Protein AF-A0A0D0VC11-F1 (afdb_monomer)

Foldseek 3Di:
DDDDPVLADDPVNVLVLLLVLVVLLVVLVVCLVVVPPDDLVVSVVSLVVSVVSLCVSPPNDDPVVNVVSVVSSVVSVVSSVVVVVVPPPDDPPDDDDDDDDDDDDDDDDDDDDDDDDDDDDDDDDDDDDDDDDDDDDDDDDDDDDDDDDPPPPPAAEDEDEDEELWEAEDDDDQQPAEYEYEYYHYYLYEYEDDQADDPPPPDPDDDDDDDDDDDDPPPRDRYAYAEYEYEHYELYEHAHEAHCADYHYYNYYLYHYHYHYNDDPDDPVVVDDDSPPSDPDDDPVDDDDDPVRVCQLADPVNVVVVNPDDDIPSVNSVVNSVVSVVD

Mean predicted aligned error: 20.2 Å

Solvent-acc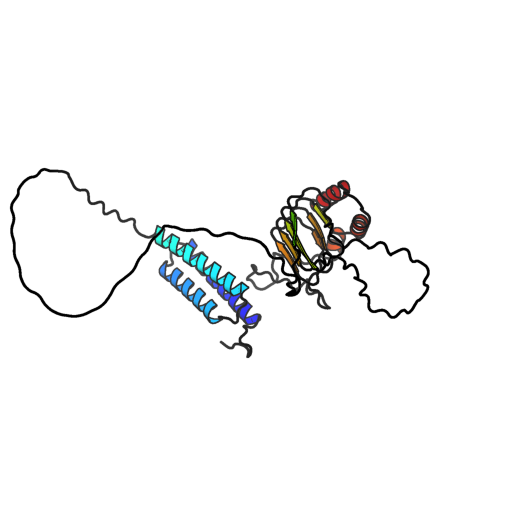essible surface area (backbone atoms only — not comparable to full-atom values): 21305 Å² total; per-residue (Å²): 132,92,63,50,100,83,57,43,56,49,73,67,57,51,50,51,49,51,38,53,52,52,52,52,50,50,58,49,50,52,52,66,68,66,74,78,85,64,56,72,68,56,53,50,50,53,53,52,49,56,48,54,56,57,58,73,53,50,82,26,47,56,72,64,58,56,50,54,52,53,54,54,51,50,53,51,54,48,55,51,51,56,47,57,64,67,67,53,78,79,83,78,86,74,83,84,74,87,89,86,85,84,87,90,88,87,87,91,88,88,87,84,89,82,90,91,88,90,79,92,86,81,83,90,83,86,88,85,87,85,85,88,87,88,86,90,89,90,84,88,88,79,88,81,84,81,89,80,83,75,82,73,79,73,77,43,72,48,78,50,65,72,48,60,59,35,72,44,62,86,86,70,60,83,52,60,32,59,28,34,42,39,39,32,52,32,35,30,24,33,35,48,59,54,80,75,78,74,76,74,76,76,84,68,82,88,75,90,74,92,77,92,72,92,72,82,78,79,72,76,36,67,66,38,65,33,34,42,38,39,35,40,33,34,38,23,39,38,42,42,52,75,18,78,33,54,72,49,80,41,72,66,40,73,59,51,78,45,71,42,48,58,76,56,101,67,84,67,83,85,71,73,83,65,88,80,57,74,59,92,75,84,55,91,90,61,81,84,76,52,72,68,60,50,49,72,77,60,39,73,66,54,57,54,46,61,73,67,56,86,68,82,56,51,64,58,26,55,52,50,44,46,50,65,76,74,113

Secondary structure (DSSP, 8-state):
----TTSPPPHHHHHHHHHHHHHHHHHHHHHHHS-SSS-HHHHHHHHHHHHHHHHTTGGGS-HHHHHHHHHHHHHHHHHHHHHHHHHS-------------------------------------------------------------------EEEEEES-BS-EE-----TT--EEEEEEEEEES-EEE-SPPPPPP--------------------PPPEEEEEEEEEEES-EEEEEEESS-EEEEEEES-EEEEEES--SS--TT----SS--SSS--TT--PPPHHHHHHHS-HHHHHHHHH--S--HHHHHHHHHHTT--

Sequence (327 aa):
MATNEQGVVSTAQSAELHSLFHSQKQGILQSLEEQSSTSITDISKRISSLRTLVDSFGEGLPKYDRGRYASQITELESKVAILRAKEKPKSRFAFTKPKSSPSPGAGPSRPSPTIPPPTSSQATSNVSSLTASSSDDVPQAPEPTASSSSSTSASTMHTISSLTDTLVRPELAPGTGAYTLSLSHLCRCVIDLCPPHATEPERGPELGLSSVDGTARTTLTKPTLTTLHAKDLQQCIMVAPVLPGSAMLSEMVDCLVIVGAQQVYESKHTQVQDFDWVRGGQSPNWSLLSKDQASVLFTQEMASRLYNVREKDENLVMEWTKRLRSS

InterPro domains:
  IPR016098 Cyclase-associated protein CAP/septum formation inhibitor MinC, C-terminal [G3DSA:2.160.20.70] (148-264)
  IPR016098 Cyclase-associated protein CAP/septum formation inhibitor MinC, C-terminal [G3DSA:2.160.20.70] (265-295)
  IPR027684 Tubulin-specific chaperone C [PTHR15139] (5-264)
  IPR038397 TBCC, N-terminal domain superfamily [G3DSA:1.20.58.1250] (2-90)

Nearest PDB structures (foldseek):
  2b0r-assembly1_B  TM=6.979E-01  e=1.635E+00  Cryptosporidium parvum
  2b0r-assembly1_A  TM=6.030E-01  e=1.227E+00  Cryptosporidium parvum
  3f4m-assembly1_A  TM=5.737E-01  e=3.253E+00  Homo sapiens
  8e0m-assembly3_I  TM=4.386E-01  e=8.145E+00  synthetic construct

pLDDT: mean 74.22, std 22.37, range [26.67, 98.06]

Structure (mmCIF, N/CA/C/O backbone):
data_AF-A0A0D0VC11-F1
#
_entry.id   AF-A0A0D0VC11-F1
#
loop_
_atom_site.group_PDB
_atom_site.id
_atom_site.type_symbol
_atom_site.label_atom_id
_atom_site.label_alt_id
_atom_site.label_comp_id
_atom_site.label_asym_id
_atom_site.label_entity_id
_atom_site.label_seq_id
_atom_site.pdbx_PDB_ins_code
_atom_site.Cartn_x
_atom_site.Cartn_y
_atom_site.Cartn_z
_atom_site.occupancy
_atom_site.B_iso_or_equiv
_atom_site.auth_seq_id
_atom_site.auth_comp_id
_atom_site.auth_asym_id
_atom_site.auth_atom_id
_atom_site.pdbx_PDB_model_num
ATOM 1 N N . MET A 1 1 ? 0.304 23.012 29.739 1.00 49.97 1 MET A N 1
ATOM 2 C CA . MET A 1 1 ? 1.244 21.866 29.798 1.00 49.97 1 MET A CA 1
ATOM 3 C C . MET A 1 1 ? 2.554 22.295 29.153 1.00 49.97 1 MET A C 1
ATOM 5 O O . MET A 1 1 ? 2.538 23.299 28.452 1.00 49.97 1 MET A O 1
ATOM 9 N N . ALA A 1 2 ? 3.671 21.612 29.412 1.00 41.00 2 ALA A N 1
ATOM 10 C CA . ALA A 1 2 ? 4.961 21.998 28.837 1.00 41.00 2 ALA A CA 1
ATOM 11 C C . ALA A 1 2 ? 5.060 21.562 27.364 1.00 41.00 2 ALA A C 1
ATOM 13 O O . ALA A 1 2 ? 5.139 20.370 27.068 1.00 41.00 2 ALA A O 1
ATOM 14 N N . THR A 1 3 ? 5.042 22.532 26.453 1.00 45.72 3 THR A N 1
ATOM 15 C CA . THR A 1 3 ? 5.499 22.367 25.067 1.00 45.72 3 THR A CA 1
ATOM 16 C C . THR A 1 3 ? 7.020 22.472 25.025 1.00 45.72 3 THR A C 1
ATOM 18 O O . THR A 1 3 ? 7.589 23.296 25.743 1.00 45.72 3 THR A O 1
ATOM 21 N N . ASN A 1 4 ? 7.679 21.706 24.155 1.00 54.38 4 ASN A N 1
ATOM 22 C CA . ASN A 1 4 ? 9.098 21.925 23.864 1.00 54.38 4 ASN A CA 1
ATOM 23 C C . ASN A 1 4 ? 9.301 23.305 23.204 1.00 54.38 4 ASN A C 1
ATOM 25 O O . ASN A 1 4 ? 8.360 23.875 22.649 1.00 54.38 4 ASN A O 1
ATOM 29 N N . GLU A 1 5 ? 10.529 23.832 23.221 1.00 52.38 5 GLU A N 1
ATOM 30 C CA . GLU A 1 5 ? 10.841 25.213 22.798 1.00 52.38 5 GLU A CA 1
ATOM 31 C C . GLU A 1 5 ? 10.554 25.522 21.312 1.00 52.38 5 GLU A C 1
ATOM 33 O O . GLU A 1 5 ? 10.590 26.677 20.900 1.00 52.38 5 GLU A O 1
ATOM 38 N N . GLN A 1 6 ? 10.220 24.511 20.505 1.00 54.72 6 GLN A N 1
ATOM 39 C CA . GLN A 1 6 ? 9.796 24.648 19.107 1.00 54.72 6 GLN A CA 1
ATOM 40 C C . GLN A 1 6 ? 8.262 24.688 18.926 1.00 54.72 6 GLN A C 1
ATOM 42 O O . GLN A 1 6 ? 7.784 24.714 17.796 1.00 54.72 6 GLN A O 1
ATOM 47 N N . GLY A 1 7 ? 7.470 24.638 20.007 1.00 59.66 7 GLY A N 1
ATOM 48 C CA . GLY A 1 7 ? 5.997 24.661 19.963 1.00 59.66 7 GLY A CA 1
ATOM 49 C C . GLY A 1 7 ? 5.324 23.366 19.478 1.00 59.66 7 GLY A C 1
ATOM 50 O O . GLY A 1 7 ? 4.098 23.295 19.407 1.00 59.66 7 GLY A O 1
ATOM 51 N N . VAL A 1 8 ? 6.106 22.331 19.162 1.00 64.50 8 VAL A N 1
ATOM 52 C CA . VAL A 1 8 ? 5.625 21.022 18.691 1.00 64.50 8 VAL A CA 1
ATOM 53 C C . VAL A 1 8 ? 5.352 20.091 19.878 1.00 64.50 8 VAL A C 1
ATOM 55 O O . VAL A 1 8 ? 6.126 20.054 20.838 1.00 64.50 8 VAL A O 1
ATOM 58 N N . VAL A 1 9 ? 4.263 19.320 19.808 1.00 69.38 9 VAL A N 1
ATOM 59 C CA . VAL A 1 9 ? 3.925 18.285 20.798 1.00 69.38 9 VAL A CA 1
ATOM 60 C C . VAL A 1 9 ? 4.849 17.079 20.599 1.00 69.38 9 VAL A C 1
ATOM 62 O O . VAL A 1 9 ? 5.004 16.579 19.485 1.00 69.38 9 VAL A O 1
ATOM 65 N N . SER A 1 10 ? 5.470 16.597 21.677 1.00 77.81 10 SER A N 1
ATOM 66 C CA . SER A 1 10 ? 6.346 15.418 21.633 1.00 77.81 10 SER A CA 1
ATOM 67 C C . SER A 1 10 ? 5.572 14.160 21.226 1.00 77.81 10 SER A C 1
ATOM 69 O O . SER A 1 10 ? 4.421 13.986 21.622 1.00 77.81 10 SER A O 1
ATOM 71 N N . THR A 1 11 ? 6.207 13.221 20.515 1.00 76.19 11 THR A N 1
ATOM 72 C CA . THR A 1 11 ? 5.593 11.937 20.118 1.00 76.19 11 THR A CA 1
ATOM 73 C C . THR A 1 11 ? 4.962 11.193 21.303 1.00 76.19 11 THR A C 1
ATOM 75 O O . THR A 1 11 ? 3.898 10.596 21.153 1.00 76.19 11 THR A O 1
ATOM 78 N N . ALA A 1 12 ? 5.567 11.284 22.494 1.00 77.75 12 ALA A N 1
ATOM 79 C CA . ALA A 1 12 ? 5.009 10.725 23.727 1.00 77.75 12 ALA A CA 1
ATOM 80 C C . ALA A 1 12 ? 3.701 11.423 24.152 1.00 77.75 12 ALA A C 1
ATOM 82 O O . ALA A 1 12 ? 2.705 10.757 24.411 1.00 77.75 12 ALA A O 1
ATOM 83 N N . GLN A 1 13 ? 3.670 12.759 24.132 1.00 81.12 13 GLN A N 1
ATOM 84 C CA . GLN A 1 13 ? 2.484 13.560 24.463 1.00 81.12 13 GLN A CA 1
ATOM 85 C C . GLN A 1 13 ? 1.345 13.346 23.447 1.00 81.12 13 GLN A C 1
ATOM 87 O O . GLN A 1 13 ? 0.176 13.292 23.824 1.00 81.12 13 GLN A O 1
ATOM 92 N N . SER A 1 14 ? 1.673 13.167 22.162 1.00 83.06 14 SER A N 1
ATOM 93 C CA . SER A 1 14 ? 0.700 12.804 21.122 1.00 83.06 14 SER A CA 1
ATOM 94 C C . SER A 1 14 ? 0.110 11.405 21.346 1.00 83.06 14 SER A C 1
ATOM 96 O O . SER A 1 14 ? -1.088 11.214 21.141 1.00 83.06 14 SER A O 1
ATOM 98 N N . ALA A 1 15 ? 0.914 10.440 21.811 1.00 82.25 15 ALA A N 1
ATOM 99 C CA . ALA A 1 15 ? 0.444 9.099 22.167 1.00 82.25 15 ALA A CA 1
ATOM 100 C C . ALA A 1 15 ? -0.419 9.095 23.447 1.00 82.25 15 ALA A C 1
ATOM 102 O O . ALA A 1 15 ? -1.452 8.425 23.491 1.00 82.25 15 ALA A O 1
ATOM 103 N N . GLU A 1 16 ? -0.052 9.887 24.461 1.00 87.38 16 GLU A N 1
ATOM 104 C CA . GLU A 1 16 ? -0.868 10.113 25.663 1.00 87.38 16 GLU A CA 1
ATOM 105 C C . GLU A 1 16 ? -2.237 10.713 25.311 1.00 87.38 16 GLU A C 1
ATOM 107 O O . GLU A 1 16 ? -3.267 10.189 25.745 1.00 87.38 16 GLU A O 1
ATOM 112 N N . LEU A 1 17 ? -2.270 11.756 24.468 1.00 90.75 17 LEU A N 1
ATOM 113 C CA . LEU A 1 17 ? -3.518 12.328 23.956 1.00 90.75 17 LEU A CA 1
ATOM 114 C C . LEU A 1 17 ? -4.340 11.287 23.192 1.00 90.75 17 LEU A C 1
ATOM 116 O O . LEU A 1 17 ? -5.544 11.187 23.418 1.00 90.75 17 LEU A O 1
ATOM 120 N N . HIS A 1 18 ? -3.717 10.518 22.295 1.00 89.81 18 HIS A N 1
ATOM 121 C CA . HIS A 1 18 ? -4.405 9.522 21.469 1.00 89.81 18 HIS A CA 1
ATOM 122 C C . HIS A 1 18 ? -5.087 8.448 22.323 1.00 89.81 18 HIS A C 1
ATOM 124 O O . HIS A 1 18 ? -6.267 8.158 22.115 1.00 89.81 18 HIS A O 1
ATOM 130 N N . SER A 1 19 ? -4.386 7.940 23.340 1.00 89.81 19 SER A N 1
ATOM 131 C CA . SER A 1 19 ? -4.919 6.996 24.328 1.00 89.81 19 SER A CA 1
ATOM 132 C C . SER A 1 19 ? -6.076 7.599 25.138 1.00 89.81 19 SER A C 1
ATOM 134 O O . SER A 1 19 ? -7.169 7.026 25.205 1.00 89.81 19 SER A O 1
ATOM 136 N N . LEU A 1 20 ? -5.888 8.805 25.689 1.00 92.38 20 LEU A N 1
ATOM 137 C CA . LEU A 1 20 ? -6.903 9.499 26.488 1.00 92.38 20 LEU A CA 1
ATOM 138 C C . LEU A 1 20 ? -8.161 9.841 25.671 1.00 92.38 20 LEU A C 1
ATOM 140 O O . LEU A 1 20 ? -9.280 9.677 26.163 1.00 92.38 20 LEU A O 1
ATOM 144 N N . PHE A 1 21 ? -7.989 10.269 24.418 1.00 95.00 21 PHE A N 1
ATOM 145 C CA . PHE A 1 21 ? -9.073 10.561 23.483 1.00 95.00 21 PHE A CA 1
ATOM 146 C C . PHE A 1 21 ? -9.898 9.306 23.179 1.00 95.00 21 PHE A C 1
ATOM 148 O O . PHE A 1 21 ? -11.125 9.336 23.279 1.00 95.00 21 PHE A O 1
ATOM 155 N N . HIS A 1 22 ? -9.248 8.184 22.851 1.00 93.75 22 HIS A N 1
ATOM 156 C CA . HIS A 1 22 ? -9.957 6.946 22.521 1.00 93.75 22 HIS A CA 1
ATOM 157 C C . HIS A 1 22 ? -10.631 6.306 23.740 1.00 93.75 22 HIS A C 1
ATOM 159 O O . HIS A 1 22 ? -11.751 5.812 23.611 1.00 93.75 22 HIS A O 1
ATOM 165 N N . SER A 1 23 ? -10.021 6.396 24.925 1.00 94.00 23 SER A N 1
ATOM 166 C CA . SER A 1 23 ? -10.644 5.993 26.194 1.00 94.00 23 SER A CA 1
ATOM 167 C C . SER A 1 23 ? -11.936 6.779 26.466 1.00 94.00 23 SER A C 1
ATOM 169 O O . SER A 1 23 ? -13.007 6.193 26.654 1.00 94.00 23 SER A O 1
ATOM 171 N N . GLN A 1 24 ? -11.889 8.115 26.368 1.00 94.12 24 GLN A N 1
ATOM 172 C CA . GLN A 1 24 ? -13.082 8.956 26.521 1.00 94.12 24 GLN A CA 1
ATOM 173 C C . GLN A 1 24 ? -14.126 8.705 25.420 1.00 94.12 24 GLN A C 1
ATOM 175 O O . GLN A 1 24 ? -15.317 8.623 25.727 1.00 94.12 24 GLN A O 1
ATOM 180 N N . LYS A 1 25 ? -13.710 8.515 24.158 1.00 93.88 25 LYS A N 1
ATOM 181 C CA . LYS A 1 25 ? -14.605 8.142 23.049 1.00 93.88 25 LYS A CA 1
ATOM 182 C C . LYS A 1 25 ? -15.348 6.833 23.336 1.00 93.88 25 LYS A C 1
ATOM 184 O O . LYS A 1 25 ? -16.555 6.778 23.113 1.00 93.88 25 LYS A O 1
ATOM 189 N N . GLN A 1 26 ? -14.665 5.801 23.835 1.00 93.56 26 GLN A N 1
ATOM 190 C CA . GLN A 1 26 ? -15.297 4.520 24.171 1.00 93.56 26 GLN A CA 1
ATOM 191 C C . GLN A 1 26 ? -16.319 4.678 25.306 1.00 93.56 26 GLN A C 1
ATOM 193 O O . GLN A 1 26 ? -17.456 4.240 25.150 1.00 93.56 26 GLN A O 1
ATOM 198 N N . GLY A 1 27 ? -15.984 5.404 26.379 1.00 91.81 27 GLY A N 1
ATOM 199 C CA . GLY A 1 27 ? -16.937 5.701 27.459 1.00 91.81 27 GLY A CA 1
ATOM 200 C C . GLY A 1 27 ? -18.145 6.547 27.020 1.00 91.81 27 GLY A C 1
ATOM 201 O O . GLY A 1 27 ? -19.240 6.395 27.559 1.00 91.81 27 GLY A O 1
ATOM 202 N N . ILE A 1 28 ? -17.982 7.423 26.021 1.00 92.75 28 ILE A N 1
ATOM 203 C CA . ILE A 1 28 ? -19.092 8.161 25.392 1.00 92.75 28 ILE A CA 1
ATOM 204 C C . ILE A 1 28 ? -19.975 7.219 24.561 1.00 92.75 28 ILE A C 1
ATOM 206 O O . ILE A 1 28 ? -21.197 7.296 24.674 1.00 92.75 28 ILE A O 1
ATOM 210 N N . LEU A 1 29 ? -19.383 6.331 23.754 1.00 91.50 29 LEU A N 1
ATOM 211 C CA . LEU A 1 29 ? -20.122 5.371 22.925 1.00 91.50 29 LEU A CA 1
ATOM 212 C C . LEU A 1 29 ? -20.907 4.359 23.770 1.00 91.50 29 LEU A C 1
ATOM 214 O O . LEU A 1 29 ? -22.081 4.143 23.493 1.00 91.50 29 LEU A O 1
ATOM 218 N N . GLN A 1 30 ? -20.317 3.823 24.840 1.00 90.38 30 GLN A N 1
ATOM 219 C CA . GLN A 1 30 ? -21.013 2.921 25.763 1.00 90.38 30 GLN A CA 1
ATOM 220 C C . GLN A 1 30 ? -22.237 3.604 26.400 1.00 90.38 30 GLN A C 1
ATOM 222 O O . GLN A 1 30 ? -23.348 3.082 26.337 1.00 90.38 30 GLN A O 1
ATOM 227 N N . SER A 1 31 ? -22.082 4.832 26.916 1.00 89.44 31 SER A N 1
ATOM 228 C CA . SER A 1 31 ? -23.214 5.603 27.463 1.00 89.44 31 SER A CA 1
ATOM 229 C C . SER A 1 31 ? -24.280 5.987 26.422 1.00 89.44 31 SER A C 1
ATOM 231 O O . SER A 1 31 ? -25.404 6.308 26.801 1.00 89.44 31 SER A O 1
ATOM 233 N N . LEU A 1 32 ? -23.949 5.972 25.126 1.00 87.31 32 LEU A N 1
ATOM 234 C CA . LEU A 1 32 ? -24.874 6.221 24.013 1.00 87.31 32 LEU A CA 1
ATOM 235 C C . LEU A 1 32 ? -25.677 4.961 23.619 1.00 87.31 32 LEU A C 1
ATOM 237 O O . LEU A 1 32 ? -26.778 5.071 23.075 1.00 87.31 32 LEU A O 1
ATOM 241 N N . GLU A 1 33 ? -25.121 3.778 23.876 1.00 85.06 33 GLU A N 1
ATOM 242 C CA . GLU A 1 33 ? -25.706 2.473 23.552 1.00 85.06 33 GLU A CA 1
ATOM 243 C C . GLU A 1 33 ? -26.577 1.930 24.697 1.00 85.06 33 GLU A C 1
ATOM 245 O O . GLU A 1 33 ? -27.672 1.433 24.450 1.00 85.06 33 GLU A O 1
ATOM 250 N N . GLU A 1 34 ? -26.164 2.122 25.955 1.00 79.19 34 GLU A N 1
ATOM 251 C CA . GLU A 1 34 ? -26.882 1.620 27.141 1.00 79.19 34 GLU A CA 1
ATOM 252 C C . GLU A 1 34 ? -28.224 2.332 27.432 1.00 79.19 34 GLU A C 1
ATOM 254 O O . GLU A 1 34 ? -29.042 1.793 28.179 1.00 79.19 34 GLU A O 1
ATOM 259 N N . GLN A 1 35 ? -28.448 3.531 26.865 1.00 64.75 35 GLN A N 1
ATOM 260 C CA . GLN A 1 35 ? -29.704 4.324 26.753 1.00 64.75 35 GLN A CA 1
ATOM 261 C C . GLN A 1 35 ? -30.629 4.496 27.983 1.00 64.75 35 GLN A C 1
ATOM 263 O O . GLN A 1 35 ? -31.694 5.099 27.865 1.00 64.75 35 GLN A O 1
ATOM 268 N N . SER A 1 36 ? -30.248 4.019 29.166 1.00 58.69 36 SER A N 1
ATOM 269 C CA . SER A 1 36 ? -31.152 3.855 30.319 1.00 58.69 36 SER A CA 1
ATOM 270 C C . SER A 1 36 ? -30.718 4.592 31.591 1.00 58.69 36 SER A C 1
ATOM 272 O O . SER A 1 36 ? -31.519 4.726 32.514 1.00 58.69 36 SER A O 1
ATOM 274 N N . SER A 1 37 ? -29.473 5.080 31.653 1.00 58.72 37 SER A N 1
ATOM 275 C CA . SER A 1 37 ? -28.848 5.579 32.891 1.00 58.72 37 SER A CA 1
ATOM 276 C C . SER A 1 37 ? -28.219 6.976 32.796 1.00 58.72 37 SER A C 1
ATOM 278 O O . SER A 1 37 ? -28.181 7.695 33.792 1.00 58.72 37 SER A O 1
ATOM 280 N N . THR A 1 38 ? -27.711 7.376 31.626 1.00 74.06 38 THR A N 1
ATOM 281 C CA . THR A 1 38 ? -26.923 8.609 31.454 1.00 74.06 38 THR A CA 1
ATOM 282 C C . THR A 1 38 ? -27.710 9.654 30.669 1.00 74.06 38 THR A C 1
ATOM 284 O O . THR A 1 38 ? -28.184 9.378 29.571 1.00 74.06 38 THR A O 1
ATOM 287 N N . SER A 1 39 ? -27.815 10.877 31.198 1.00 85.81 39 SER A N 1
ATOM 288 C CA . SER A 1 39 ? -28.517 11.967 30.513 1.00 85.81 39 SER A CA 1
ATOM 289 C C . SER A 1 39 ? -27.816 12.358 29.213 1.00 85.81 39 SER A C 1
ATOM 291 O O . SER A 1 39 ? -26.596 12.539 29.173 1.00 85.81 39 SER A O 1
ATOM 293 N N . ILE A 1 40 ? -28.594 12.604 28.157 1.00 89.00 40 ILE A N 1
ATOM 294 C CA . ILE A 1 40 ? -28.075 13.090 26.874 1.00 89.00 40 ILE A CA 1
ATOM 295 C C . ILE A 1 40 ? -27.303 14.416 27.013 1.00 89.00 40 ILE A C 1
ATOM 297 O O . ILE A 1 40 ? -26.379 14.689 26.242 1.00 89.00 40 ILE A O 1
ATOM 301 N N . THR A 1 41 ? -27.618 15.220 28.034 1.00 90.31 41 THR A N 1
ATOM 302 C CA . THR A 1 41 ? -26.878 16.438 28.403 1.00 90.31 41 THR A CA 1
ATOM 303 C C . THR A 1 41 ? -25.471 16.122 28.918 1.00 90.31 41 THR A C 1
ATOM 305 O O . THR A 1 41 ? -24.523 16.810 28.541 1.00 90.31 41 THR A O 1
ATOM 308 N N . ASP A 1 42 ? -25.298 15.055 29.702 1.00 91.50 42 ASP A N 1
ATOM 309 C CA . ASP A 1 42 ? -23.988 14.635 30.212 1.00 91.50 42 ASP A CA 1
ATOM 310 C C . ASP A 1 42 ? -23.119 14.045 29.100 1.00 91.50 42 ASP A C 1
ATOM 312 O O . ASP A 1 42 ? -21.941 14.385 29.000 1.00 91.50 42 ASP A O 1
ATOM 316 N N . ILE A 1 43 ? -23.705 13.239 28.206 1.00 92.50 43 ILE A N 1
ATOM 317 C CA . ILE A 1 43 ? -23.025 12.747 26.994 1.00 92.50 43 ILE A CA 1
ATOM 318 C C . ILE A 1 43 ? -22.534 13.938 26.156 1.00 92.50 43 ILE A C 1
ATOM 320 O O . ILE A 1 43 ? -21.372 13.986 25.755 1.00 92.50 43 ILE A O 1
ATOM 324 N N . SER A 1 44 ? -23.389 14.950 25.971 1.00 94.00 44 SER A N 1
ATOM 325 C CA . SER A 1 44 ? -23.033 16.187 25.260 1.00 94.00 44 SER A CA 1
ATOM 326 C C . SER A 1 44 ? -21.872 16.927 25.934 1.00 94.00 44 SER A C 1
ATOM 328 O O . SER A 1 44 ? -20.935 17.342 25.258 1.00 94.00 44 SER A O 1
ATOM 330 N N . LYS A 1 45 ? -21.900 17.051 27.268 1.00 95.31 45 LYS A N 1
ATOM 331 C CA . LYS A 1 45 ? -20.837 17.688 28.056 1.00 95.31 45 LYS A CA 1
ATOM 332 C C . LYS A 1 45 ? -19.506 16.942 27.924 1.00 95.31 45 LYS A C 1
ATOM 334 O O . LYS A 1 45 ? -18.481 17.591 27.744 1.00 95.31 45 LYS A O 1
ATOM 339 N N . ARG A 1 46 ? -19.512 15.601 27.945 1.00 94.94 46 ARG A N 1
ATOM 340 C CA . ARG A 1 46 ? -18.307 14.778 27.713 1.00 94.94 46 ARG A CA 1
ATOM 341 C C . ARG A 1 46 ? -17.729 14.998 26.310 1.00 94.94 46 ARG A C 1
ATOM 343 O O . ARG A 1 46 ? -16.517 15.121 26.182 1.00 94.94 46 ARG A O 1
ATOM 350 N N . ILE A 1 47 ? -18.569 15.120 25.277 1.00 96.00 47 ILE A N 1
ATOM 351 C CA . ILE A 1 47 ? -18.119 15.446 23.909 1.00 96.00 47 ILE A CA 1
ATOM 352 C C . ILE A 1 47 ? -17.495 16.852 23.854 1.00 96.00 47 ILE A C 1
ATOM 354 O O . ILE A 1 47 ? -16.435 17.025 23.256 1.00 96.00 47 ILE A O 1
ATOM 358 N N . SER A 1 48 ? -18.080 17.846 24.532 1.00 96.56 48 SER A N 1
ATOM 359 C CA . SER A 1 48 ? -17.464 19.177 24.655 1.00 96.56 48 SER A CA 1
ATOM 360 C C . SER A 1 48 ? -16.114 19.130 25.382 1.00 96.56 48 SER A C 1
ATOM 362 O O . SER A 1 48 ? -15.171 19.777 24.934 1.00 96.56 48 SER A O 1
ATOM 364 N N . SER A 1 49 ? -15.981 18.331 26.448 1.00 95.31 49 SER A N 1
ATOM 365 C CA . SER A 1 49 ? -14.696 18.115 27.130 1.00 95.31 49 SER A CA 1
ATOM 366 C C . SER A 1 49 ? -13.654 17.458 26.217 1.00 95.31 49 SER A C 1
ATOM 368 O O . SER A 1 49 ? -12.516 17.924 26.168 1.00 95.31 49 SER A O 1
ATOM 370 N N . LEU A 1 50 ? -14.048 16.442 25.442 1.00 94.50 50 LEU A N 1
ATOM 371 C CA . LEU A 1 50 ? -13.195 15.772 24.454 1.00 94.50 50 LEU A CA 1
ATOM 372 C C . LEU A 1 50 ? -12.687 16.747 23.380 1.00 94.50 50 LEU A C 1
ATOM 374 O O . LEU A 1 50 ? -11.522 16.693 22.991 1.00 94.50 50 LEU A O 1
ATOM 378 N N . ARG A 1 51 ? -13.542 17.680 22.947 1.00 94.75 51 ARG A N 1
ATOM 379 C CA . ARG A 1 51 ? -13.184 18.761 22.023 1.00 94.75 51 ARG A CA 1
ATOM 380 C C . ARG A 1 51 ? -12.169 19.724 22.641 1.00 94.75 51 ARG A C 1
ATOM 382 O O . ARG A 1 51 ? -11.086 19.881 22.089 1.00 94.75 51 ARG A O 1
ATOM 389 N N . THR A 1 52 ? -12.443 20.248 23.840 1.00 94.44 52 THR A N 1
ATOM 390 C CA . THR A 1 52 ? -11.494 21.129 24.550 1.00 94.44 52 THR A CA 1
ATOM 391 C C . THR A 1 52 ? -10.156 20.456 24.867 1.00 94.44 52 THR A C 1
ATOM 393 O O . THR A 1 52 ? -9.137 21.138 24.924 1.00 94.44 52 THR A O 1
ATOM 396 N N . LEU A 1 53 ? -10.132 19.128 25.040 1.00 91.19 53 LEU A N 1
ATOM 397 C CA . LEU A 1 53 ? -8.892 18.370 25.197 1.00 91.19 53 LEU A CA 1
ATOM 398 C C . LEU A 1 53 ? -8.047 18.449 23.919 1.00 91.19 53 LEU A C 1
ATOM 400 O O . LEU A 1 53 ? -6.887 18.835 24.002 1.00 91.19 53 LEU A O 1
ATOM 404 N N . VAL A 1 54 ? -8.617 18.152 22.749 1.00 92.44 54 VAL A N 1
ATOM 405 C CA . VAL A 1 54 ? -7.901 18.234 21.460 1.00 92.44 54 VAL A CA 1
ATOM 406 C C . VAL A 1 54 ? -7.458 19.670 21.167 1.00 92.44 54 VAL A C 1
ATOM 408 O O . VAL A 1 54 ? -6.291 19.899 20.846 1.00 92.44 54 VAL A O 1
ATOM 411 N N . ASP A 1 55 ? -8.353 20.642 21.361 1.00 89.69 55 ASP A N 1
ATOM 412 C CA . ASP A 1 55 ? -8.066 22.063 21.141 1.00 89.69 55 ASP A CA 1
ATOM 413 C C . ASP A 1 55 ? -6.919 22.570 22.045 1.00 89.69 55 ASP A C 1
ATOM 415 O O . ASP A 1 55 ? -6.151 23.437 21.633 1.00 89.69 55 ASP A O 1
ATOM 419 N N . SER A 1 56 ? -6.733 21.991 23.242 1.00 89.25 56 SER A N 1
ATOM 420 C CA . SER A 1 56 ? -5.657 22.373 24.176 1.00 89.25 56 SER A CA 1
ATOM 421 C C . SER A 1 56 ? -4.240 21.973 23.738 1.00 89.25 56 SER A C 1
ATOM 423 O O . SER A 1 56 ? -3.270 22.534 24.249 1.00 89.25 56 SER A O 1
ATOM 425 N N . PHE A 1 57 ? -4.110 21.048 22.780 1.00 86.38 57 PHE A N 1
ATOM 426 C CA . PHE A 1 57 ? -2.834 20.703 22.134 1.00 86.38 57 PHE A CA 1
ATOM 427 C C . PHE A 1 57 ? -2.620 21.497 20.827 1.00 86.38 57 PHE A C 1
ATOM 429 O O . PHE A 1 57 ? -1.490 21.614 20.349 1.00 86.38 57 PHE A O 1
ATOM 436 N N . GLY A 1 58 ? -3.692 22.083 20.279 1.00 81.31 58 GLY A N 1
ATOM 437 C CA . GLY A 1 58 ? -3.654 23.113 19.242 1.00 81.31 58 GLY A CA 1
ATOM 438 C C . GLY A 1 58 ? -2.819 22.758 18.008 1.00 81.31 58 GLY A C 1
ATOM 439 O O . GLY A 1 58 ? -2.939 21.683 17.419 1.00 81.31 58 GLY A O 1
ATOM 440 N N . GLU A 1 59 ? -1.975 23.701 17.590 1.00 81.44 59 GLU A N 1
ATOM 441 C CA . GLU A 1 59 ? -1.157 23.576 16.380 1.00 81.44 59 GLU A CA 1
ATOM 442 C C . GLU A 1 59 ? 0.002 22.582 16.502 1.00 81.44 59 GLU A C 1
ATOM 444 O O . GLU A 1 59 ? 0.484 22.085 15.483 1.00 81.44 59 GLU A O 1
ATOM 449 N N . GLY A 1 60 ? 0.424 22.254 17.726 1.00 81.25 60 GLY A N 1
ATOM 450 C CA . GLY A 1 60 ? 1.543 21.347 17.965 1.00 81.25 60 GLY A CA 1
ATOM 451 C C . GLY A 1 60 ? 1.248 19.888 17.595 1.00 81.25 60 GLY A C 1
ATOM 452 O O . GLY A 1 60 ? 2.181 19.090 17.527 1.00 81.25 60 GLY A O 1
ATOM 453 N N . LEU A 1 61 ? -0.018 19.543 17.319 1.00 84.19 61 LEU A N 1
ATOM 454 C CA . LEU A 1 61 ? -0.418 18.256 16.746 1.00 84.19 61 LEU A CA 1
ATOM 455 C C . LEU A 1 61 ? -0.218 18.203 15.220 1.00 84.19 61 LEU A C 1
ATOM 457 O O . LEU A 1 61 ? -0.549 19.174 14.518 1.00 84.19 61 LEU A O 1
ATOM 461 N N . PRO A 1 62 ? 0.181 17.040 14.665 1.00 83.25 62 PRO A N 1
ATOM 462 C CA . PRO A 1 62 ? 0.151 16.792 13.229 1.00 83.25 62 PRO A CA 1
ATOM 463 C C . PRO A 1 62 ? -1.214 17.117 12.606 1.00 83.25 62 PRO A C 1
ATOM 465 O O . PRO A 1 62 ? -2.273 16.823 13.165 1.00 83.25 62 PRO A O 1
ATOM 468 N N . LYS A 1 63 ? -1.200 17.702 11.401 1.00 80.94 63 LYS A N 1
ATOM 469 C CA . LYS A 1 63 ? -2.421 18.083 10.664 1.00 80.94 63 LYS A CA 1
ATOM 470 C C . LYS A 1 63 ? -3.370 16.894 10.438 1.00 80.94 63 LYS A C 1
ATOM 472 O O . LYS A 1 63 ? -4.585 17.078 10.439 1.00 80.94 63 LYS A O 1
ATOM 477 N N . TYR A 1 64 ? -2.811 15.693 10.269 1.00 82.69 64 TYR A N 1
ATOM 478 C CA . TYR A 1 64 ? -3.560 14.443 10.138 1.00 82.69 64 TYR A CA 1
ATOM 479 C C . TYR A 1 64 ? -4.375 14.129 11.400 1.00 82.69 64 TYR A C 1
ATOM 481 O O . TYR A 1 64 ? -5.593 13.983 11.318 1.00 82.69 64 TYR A O 1
ATOM 489 N N . ASP A 1 65 ? -3.730 14.122 12.570 1.00 88.19 65 ASP A N 1
ATOM 490 C CA . ASP A 1 65 ? -4.381 13.810 13.847 1.00 88.19 65 ASP A CA 1
ATOM 491 C C . ASP A 1 65 ? -5.457 14.840 14.197 1.00 88.19 65 ASP A C 1
ATOM 493 O O . ASP A 1 65 ? -6.570 14.461 14.561 1.00 88.19 65 ASP A O 1
ATOM 497 N N . ARG A 1 66 ? -5.183 16.139 13.983 1.00 90.50 66 ARG A N 1
ATOM 498 C CA . ARG A 1 66 ? -6.189 17.210 14.125 1.00 90.50 66 ARG A CA 1
ATOM 499 C C . ARG A 1 66 ? -7.446 16.924 13.295 1.00 90.50 66 ARG A C 1
ATOM 501 O O . ARG A 1 66 ? -8.555 16.991 13.822 1.00 90.50 66 ARG A O 1
ATOM 508 N N . GLY A 1 67 ? -7.276 16.569 12.018 1.00 88.88 67 GLY A N 1
ATOM 509 C CA . GLY A 1 67 ? -8.384 16.199 11.133 1.00 88.88 67 GLY A CA 1
ATOM 510 C C . GLY A 1 67 ? -9.128 14.950 11.614 1.00 88.88 67 GLY A C 1
ATOM 511 O O . GLY A 1 67 ? -10.354 14.963 11.709 1.00 88.88 67 GLY A O 1
ATOM 512 N N . ARG A 1 68 ? -8.391 13.900 11.998 1.00 91.88 68 ARG A N 1
ATOM 513 C CA . ARG A 1 68 ? -8.944 12.629 12.489 1.00 91.88 68 ARG A CA 1
ATOM 514 C C . ARG A 1 68 ? -9.781 12.822 13.757 1.00 91.88 68 ARG A C 1
ATOM 516 O O . ARG A 1 68 ? -10.906 12.325 13.817 1.00 91.88 68 ARG A O 1
ATOM 523 N N . TYR A 1 69 ? -9.283 13.568 14.744 1.00 94.62 69 TYR A N 1
ATOM 524 C CA . TYR A 1 69 ? -10.020 13.860 15.975 1.00 94.62 69 TYR A CA 1
ATOM 525 C C . TYR A 1 69 ? -11.265 14.721 15.715 1.00 94.62 69 TYR A C 1
ATOM 527 O O . TYR A 1 69 ? -12.344 14.388 16.207 1.00 94.62 69 TYR A O 1
ATOM 535 N N . ALA A 1 70 ? -11.157 15.779 14.901 1.00 93.81 70 ALA A N 1
ATOM 536 C CA . ALA A 1 70 ? -12.285 16.653 14.570 1.00 93.81 70 ALA A CA 1
ATOM 537 C C . ALA A 1 70 ? -13.428 15.899 13.861 1.00 93.81 70 ALA A C 1
ATOM 539 O O . ALA A 1 70 ? -14.600 16.069 14.217 1.00 93.81 70 ALA A O 1
ATOM 540 N N . SER A 1 71 ? -13.101 15.013 12.912 1.00 94.25 71 SER A N 1
ATOM 541 C CA . SER A 1 71 ? -14.082 14.146 12.248 1.00 94.25 71 SER A CA 1
ATOM 542 C C . SER A 1 71 ? -14.795 13.223 13.240 1.00 94.25 71 SER A C 1
ATOM 544 O O . SER A 1 71 ? -16.020 13.119 13.205 1.00 94.25 71 SER A O 1
ATOM 546 N N . GLN A 1 72 ? -14.058 12.601 14.167 1.00 96.31 72 GLN A N 1
ATOM 547 C CA . GLN A 1 72 ? -14.638 11.707 15.176 1.00 96.31 72 GLN A CA 1
ATOM 548 C C . GLN A 1 72 ? -15.486 12.447 16.225 1.00 96.31 72 GLN A C 1
ATOM 550 O O . GLN A 1 72 ? -16.505 11.919 16.662 1.00 96.31 72 GLN A O 1
ATOM 555 N N . ILE A 1 73 ? -15.125 13.677 16.607 1.00 96.56 73 ILE A N 1
ATOM 556 C CA . ILE A 1 73 ? -15.971 14.530 17.462 1.00 96.56 73 ILE A CA 1
ATOM 557 C C . ILE A 1 73 ? -17.288 14.853 16.741 1.00 96.56 73 ILE A C 1
ATOM 559 O O . ILE A 1 73 ? -18.359 14.658 17.311 1.00 96.56 73 ILE A O 1
ATOM 563 N N . THR A 1 74 ? -17.222 15.256 15.469 1.00 96.25 74 THR A N 1
ATOM 564 C CA . THR A 1 74 ? -18.410 15.571 14.650 1.00 96.25 74 THR A CA 1
ATOM 565 C C . THR A 1 74 ? -19.335 14.354 14.479 1.00 96.25 74 THR A C 1
ATOM 567 O O . THR A 1 74 ? -20.559 14.486 14.502 1.00 96.25 74 THR A O 1
ATOM 570 N N . GLU A 1 75 ? -18.773 13.144 14.374 1.00 96.19 75 GLU A N 1
ATOM 571 C CA . GLU A 1 75 ? -19.526 11.880 14.356 1.00 96.19 75 GLU A CA 1
ATOM 572 C C . GLU A 1 75 ? -20.344 11.677 15.651 1.00 96.19 75 GLU A C 1
ATOM 574 O O . GLU A 1 75 ? -21.525 11.319 15.600 1.00 96.19 75 GLU A O 1
ATOM 579 N N . LEU A 1 76 ? -19.743 11.950 16.816 1.00 95.12 76 LEU A N 1
ATOM 580 C CA . LEU A 1 76 ? -20.404 11.862 18.124 1.00 95.12 76 LEU A CA 1
ATOM 581 C C . LEU A 1 76 ? -21.462 12.964 18.311 1.00 95.12 76 LEU A C 1
ATOM 583 O O . LEU A 1 76 ? -22.570 12.674 18.767 1.00 95.12 76 LEU A O 1
ATOM 587 N N . GLU A 1 77 ? -21.155 14.205 17.916 1.00 95.56 77 GLU A N 1
ATOM 588 C CA . GLU A 1 77 ? -22.101 15.333 17.913 1.00 95.56 77 GLU A CA 1
ATOM 589 C C . GLU A 1 77 ? -23.346 15.003 17.062 1.00 95.56 77 GLU A C 1
ATOM 591 O O . GLU A 1 77 ? -24.479 15.205 17.509 1.00 95.56 77 GLU A O 1
ATOM 596 N N . SER A 1 78 ? -23.150 14.404 15.880 1.00 95.06 78 SER A N 1
ATOM 597 C CA . SER A 1 78 ? -24.222 13.941 14.986 1.00 95.06 78 SER A CA 1
ATOM 598 C C . SER A 1 78 ? -25.077 12.829 15.610 1.00 95.06 78 SER A C 1
ATOM 600 O O . SER A 1 78 ? -26.307 12.928 15.642 1.00 95.06 78 SER A O 1
ATOM 602 N N . LYS A 1 79 ? -24.450 11.800 16.197 1.00 91.94 79 LYS A N 1
ATOM 603 C CA . LYS A 1 79 ? -25.159 10.712 16.896 1.00 91.94 79 LYS A CA 1
ATOM 604 C C . LYS A 1 79 ? -26.039 11.234 18.041 1.00 91.94 79 LYS A C 1
ATOM 606 O O . LYS A 1 79 ? -27.200 10.836 18.153 1.00 91.94 79 LYS A O 1
ATOM 611 N N . VAL A 1 80 ? -25.534 12.176 18.840 1.00 92.31 80 VAL A N 1
ATOM 612 C CA . VAL A 1 80 ? -26.309 12.835 19.906 1.00 92.31 80 VAL A CA 1
ATOM 613 C C . VAL A 1 80 ? -27.434 13.708 19.340 1.00 92.31 80 VAL A C 1
ATOM 615 O O . VAL A 1 80 ? -28.540 13.696 19.880 1.00 92.31 80 VAL A O 1
ATOM 618 N N . ALA A 1 81 ? -27.218 14.425 18.232 1.00 91.38 81 ALA A N 1
ATOM 619 C CA . ALA A 1 81 ? -28.279 15.187 17.569 1.00 91.38 81 ALA A CA 1
ATOM 620 C C . ALA A 1 81 ? -29.428 14.283 17.075 1.00 91.38 81 ALA A C 1
ATOM 622 O O . ALA A 1 81 ? -30.599 14.631 17.246 1.00 91.38 81 ALA A O 1
ATOM 623 N N . ILE A 1 82 ? -29.109 13.097 16.544 1.00 90.12 82 ILE A N 1
ATOM 624 C CA . ILE A 1 82 ? -30.092 12.086 16.127 1.00 90.12 82 ILE A CA 1
ATOM 625 C C . ILE A 1 82 ? -30.891 11.554 17.327 1.00 90.12 82 ILE A C 1
ATOM 627 O O . ILE A 1 82 ? -32.111 11.420 17.222 1.00 90.12 82 ILE A O 1
ATOM 631 N N . LEU A 1 83 ? -30.254 11.284 18.475 1.00 86.19 83 LEU A N 1
ATOM 632 C CA . LEU A 1 83 ? -30.980 10.879 19.688 1.00 86.19 83 LEU A CA 1
ATOM 633 C C . LEU A 1 83 ? -31.892 12.001 20.213 1.00 86.19 83 LEU A C 1
ATOM 635 O O . LEU A 1 83 ? -33.085 11.763 20.389 1.00 86.19 83 LEU A O 1
ATOM 639 N N . ARG A 1 84 ? -31.407 13.247 20.318 1.00 87.38 84 ARG A N 1
ATOM 640 C CA . ARG A 1 84 ? -32.236 14.414 20.699 1.00 87.38 84 ARG A CA 1
ATOM 641 C C . ARG A 1 84 ? -33.452 14.607 19.780 1.00 87.38 84 ARG A C 1
ATOM 643 O O . ARG A 1 84 ? -34.496 15.088 20.222 1.00 87.38 84 ARG A O 1
ATOM 650 N N . ALA A 1 85 ? -33.332 14.262 18.496 1.00 86.62 85 ALA A N 1
ATOM 651 C CA . ALA A 1 85 ? -34.437 14.311 17.538 1.00 86.62 85 ALA A CA 1
ATOM 652 C C . ALA A 1 85 ? -35.456 13.166 17.721 1.00 86.62 85 ALA A C 1
ATOM 654 O O . ALA A 1 85 ? -36.632 13.357 17.414 1.00 86.62 85 ALA A O 1
ATOM 655 N N . LYS A 1 86 ? -35.030 12.006 18.241 1.00 81.25 86 LYS A N 1
ATOM 656 C CA . LYS A 1 86 ? -35.906 10.879 18.613 1.00 81.25 86 LYS A CA 1
ATOM 657 C C . LYS A 1 86 ? -36.613 11.105 19.955 1.00 81.25 86 LYS A C 1
ATOM 659 O O . LYS A 1 86 ? -37.785 10.765 20.074 1.00 81.25 86 LYS A O 1
ATOM 664 N N . GLU A 1 87 ? -35.920 11.689 20.933 1.00 77.25 87 GLU A N 1
ATOM 665 C CA . GLU A 1 87 ? -36.430 11.948 22.289 1.00 77.25 87 GLU A CA 1
ATOM 666 C C . GLU A 1 87 ? -37.459 13.083 22.361 1.00 77.25 87 GLU A C 1
ATOM 668 O O . GLU A 1 87 ? -38.324 13.070 23.236 1.00 77.25 87 GLU A O 1
ATOM 673 N N . LYS A 1 88 ? -37.394 14.074 21.457 1.00 70.12 88 LYS A N 1
ATOM 674 C CA . LYS A 1 88 ? -38.352 15.190 21.446 1.00 70.12 88 LYS A CA 1
ATOM 675 C C . LYS A 1 88 ? -39.794 14.667 21.310 1.00 70.12 88 LYS A C 1
ATOM 677 O O . LYS A 1 88 ? -40.135 14.118 20.258 1.00 70.12 88 LYS A O 1
ATOM 682 N N . PRO A 1 89 ? -40.677 14.882 22.307 1.00 58.50 89 PRO A N 1
ATOM 683 C CA . PRO A 1 89 ? -42.049 14.402 22.231 1.00 58.50 89 PRO A CA 1
ATOM 684 C C . PRO A 1 89 ? -42.773 15.088 21.070 1.00 58.50 89 PRO A C 1
ATOM 686 O O . PRO A 1 89 ? -42.857 16.316 20.997 1.00 58.50 89 PRO A O 1
ATOM 689 N N . LYS A 1 90 ? -43.300 14.283 20.142 1.00 59.34 90 LYS A N 1
ATOM 690 C CA . LYS A 1 90 ? -44.035 14.767 18.966 1.00 59.34 90 LYS A CA 1
ATOM 691 C C . LYS A 1 90 ? -45.286 15.513 19.431 1.00 59.34 90 LYS A C 1
ATOM 693 O O . LYS A 1 90 ? -46.238 14.889 19.892 1.00 59.34 90 LYS A O 1
ATOM 698 N N . SER A 1 91 ? -45.277 16.841 19.307 1.00 59.69 91 SER A N 1
ATOM 699 C CA . SER A 1 91 ? -46.389 17.707 19.709 1.00 59.69 91 SER A CA 1
ATOM 700 C C . SER A 1 91 ? -47.695 17.277 19.032 1.00 59.69 91 SER A C 1
ATOM 702 O O . SER A 1 91 ? -47.851 17.423 17.820 1.00 59.69 91 SER A O 1
ATOM 704 N N . ARG A 1 92 ? -48.645 16.745 19.813 1.00 60.06 92 ARG A N 1
ATOM 705 C CA . ARG A 1 92 ? -49.982 16.340 19.340 1.00 60.06 92 ARG A CA 1
ATOM 706 C C . ARG A 1 92 ? -51.046 17.424 19.561 1.00 60.06 92 ARG A C 1
ATOM 708 O O . ARG A 1 92 ? -52.221 17.099 19.701 1.00 60.06 92 ARG A O 1
ATOM 715 N N . PHE A 1 93 ? -50.662 18.704 19.561 1.00 56.66 93 PHE A N 1
ATOM 716 C CA . PHE A 1 93 ? -51.596 19.838 19.624 1.00 56.66 93 PHE A CA 1
ATOM 717 C C . PHE A 1 93 ? -52.347 20.046 18.294 1.00 56.66 93 PHE A C 1
ATOM 719 O O . PHE A 1 93 ? -52.188 21.046 17.597 1.00 56.66 93 PHE A O 1
ATOM 726 N N . ALA A 1 94 ? -53.192 19.076 17.945 1.00 57.91 94 ALA A N 1
ATOM 727 C CA . ALA A 1 94 ? -54.133 19.163 16.840 1.00 57.91 94 ALA A CA 1
ATOM 728 C C . ALA A 1 94 ? -55.411 19.887 17.299 1.00 57.91 94 ALA A C 1
ATOM 730 O O . ALA A 1 94 ? -56.339 19.264 17.812 1.00 57.91 94 ALA A O 1
ATOM 731 N N . PHE A 1 95 ? -55.469 21.207 17.108 1.00 58.59 95 PHE A N 1
ATOM 732 C CA . PHE A 1 95 ? -56.699 21.978 17.315 1.00 58.59 95 PHE A CA 1
ATOM 733 C C . PHE A 1 95 ? -57.698 21.716 16.181 1.00 58.59 95 PHE A C 1
ATOM 735 O O . PHE A 1 95 ? -57.663 22.363 15.132 1.00 58.59 95 PHE A O 1
ATOM 742 N N . THR A 1 96 ? -58.616 20.776 16.398 1.00 58.34 96 THR A N 1
ATOM 743 C CA . THR A 1 96 ? -59.781 20.576 15.533 1.00 58.34 96 THR A CA 1
ATOM 744 C C . THR A 1 96 ? -60.747 21.757 15.668 1.00 58.34 96 THR A C 1
ATOM 746 O O . THR A 1 96 ? -61.215 22.080 16.757 1.00 58.34 96 THR A O 1
ATOM 749 N N . LYS A 1 97 ? -61.067 22.414 14.546 1.00 56.16 97 LYS A N 1
ATOM 750 C CA . LYS A 1 97 ? -62.113 23.445 14.472 1.00 56.16 97 LYS A CA 1
ATOM 751 C C . LYS A 1 97 ? -63.319 22.900 13.694 1.00 56.16 97 LYS A C 1
ATOM 753 O O . LYS A 1 97 ? -63.124 22.461 12.560 1.00 56.16 97 LYS A O 1
ATOM 758 N N . PRO A 1 98 ? -64.546 22.928 14.249 1.00 47.19 98 PRO A N 1
ATOM 759 C CA . PRO A 1 98 ? -65.759 22.683 13.474 1.00 47.19 98 PRO A CA 1
ATOM 760 C C . PRO A 1 98 ? -66.052 23.850 12.511 1.00 47.19 98 PRO A C 1
ATOM 762 O O . PRO A 1 98 ? -65.402 24.895 12.545 1.00 47.19 98 PRO A O 1
ATOM 765 N N . LYS A 1 99 ? -67.016 23.640 11.610 1.00 38.50 99 LYS A N 1
ATOM 766 C CA . LYS A 1 99 ? -67.195 24.395 10.360 1.00 38.50 99 LYS A CA 1
ATOM 767 C C . LYS A 1 99 ? -68.550 25.108 10.313 1.00 38.50 99 LYS A C 1
ATOM 769 O O . LYS A 1 99 ? -69.574 24.433 10.266 1.00 38.50 99 LYS A O 1
ATOM 774 N N . SER A 1 100 ? -68.552 26.435 10.186 1.00 31.69 100 SER A N 1
ATOM 775 C CA . SER A 1 100 ? -69.706 27.199 9.687 1.00 31.69 100 SER A CA 1
ATOM 776 C C . SER A 1 100 ? -69.305 28.557 9.089 1.00 31.69 100 SER A C 1
ATOM 778 O O . SER A 1 100 ? -68.364 29.215 9.524 1.00 31.69 100 SER A O 1
ATOM 780 N N . SER A 1 101 ? -70.043 28.943 8.053 1.00 36.72 101 SER A N 1
ATOM 781 C CA . SER A 1 101 ? -70.143 30.265 7.416 1.00 36.72 101 SER A CA 1
ATOM 782 C C . SER A 1 101 ? -71.667 30.547 7.261 1.00 36.72 101 SER A C 1
ATOM 784 O O . SER A 1 101 ? -72.424 29.593 7.490 1.00 36.72 101 SER A O 1
ATOM 786 N N . PRO A 1 102 ? -72.180 31.764 6.938 1.00 43.88 102 PRO A N 1
ATOM 787 C CA . PRO A 1 102 ? -71.598 32.784 6.056 1.00 43.88 102 PRO A CA 1
ATOM 788 C C . PRO A 1 102 ? -71.699 34.263 6.532 1.00 43.88 102 PRO A C 1
ATOM 790 O O . PRO A 1 102 ? -72.032 34.561 7.672 1.00 43.88 102 PRO A O 1
ATOM 793 N N . SER A 1 103 ? -71.340 35.167 5.609 1.00 35.38 103 SER A N 1
ATOM 794 C CA . SER A 1 103 ? -71.402 36.652 5.625 1.00 35.38 103 SER A CA 1
ATOM 795 C C . SER A 1 103 ? -72.855 37.189 5.431 1.00 35.38 103 SER A C 1
ATOM 797 O O . SER A 1 103 ? -73.737 36.336 5.305 1.00 35.38 103 SER A O 1
ATOM 799 N N . PRO A 1 104 ? -73.165 38.516 5.299 1.00 48.75 104 PRO A N 1
ATOM 800 C CA . PRO A 1 104 ? -72.293 39.710 5.190 1.00 48.75 104 PRO A CA 1
ATOM 801 C C . PRO A 1 104 ? -72.696 40.966 6.020 1.00 48.75 104 PRO A C 1
ATOM 803 O O . PRO A 1 104 ? -73.746 41.017 6.651 1.00 48.75 104 PRO A O 1
ATOM 806 N N . GLY A 1 105 ? -71.886 42.035 5.937 1.00 30.92 105 GLY A N 1
ATOM 807 C CA . GLY A 1 105 ? -72.203 43.398 6.410 1.00 30.92 105 GLY A CA 1
ATOM 808 C C . GLY A 1 105 ? -71.132 44.425 5.993 1.00 30.92 105 GLY A C 1
ATOM 809 O O . GLY A 1 105 ? -69.987 44.039 5.769 1.00 30.92 105 GLY A O 1
ATOM 810 N N . ALA A 1 106 ? -71.480 45.712 5.852 1.00 35.38 106 ALA A N 1
ATOM 811 C CA . ALA A 1 106 ? -70.595 46.764 5.314 1.00 35.38 106 ALA A CA 1
ATOM 812 C C . ALA A 1 106 ? -70.680 48.089 6.105 1.00 35.38 106 ALA A C 1
ATOM 814 O O . ALA A 1 106 ? -71.710 48.367 6.713 1.00 35.38 106 ALA A O 1
ATOM 815 N N . GLY A 1 107 ? -69.640 48.936 6.050 1.00 29.92 107 GLY A N 1
ATOM 816 C CA . GLY A 1 107 ? -69.685 50.317 6.575 1.00 29.92 107 GLY A CA 1
ATOM 817 C C . GLY A 1 107 ? -68.320 50.883 7.041 1.00 29.92 107 GLY A C 1
ATOM 818 O O . GLY A 1 107 ? -67.509 50.095 7.524 1.00 29.92 107 GLY A O 1
ATOM 819 N N . PRO A 1 108 ? -68.024 52.202 6.910 1.00 55.19 108 PRO A N 1
ATOM 820 C CA . PRO A 1 108 ? -66.674 52.753 7.158 1.00 55.19 108 PRO A CA 1
ATOM 821 C C . PRO A 1 108 ? -66.583 53.913 8.188 1.00 55.19 108 PRO A C 1
ATOM 823 O O . PRO A 1 108 ? -67.586 54.564 8.468 1.00 55.19 108 PRO A O 1
ATOM 826 N N . SER A 1 109 ? -65.363 54.265 8.649 1.00 32.16 109 SER A N 1
ATOM 827 C CA . SER A 1 109 ? -64.746 55.628 8.575 1.00 32.16 109 SER A CA 1
ATOM 828 C C . SER A 1 109 ? -63.653 55.974 9.635 1.00 32.16 109 SER A C 1
ATOM 830 O O . SER A 1 109 ? -63.454 55.280 10.624 1.00 32.16 109 SER A O 1
ATOM 832 N N . ARG A 1 110 ? -62.891 57.031 9.295 1.00 30.53 110 ARG A N 1
ATOM 833 C CA . ARG A 1 110 ? -61.669 57.707 9.842 1.00 30.53 110 ARG A CA 1
ATOM 834 C C . ARG A 1 110 ? -61.919 58.544 11.143 1.00 30.53 110 ARG A C 1
ATOM 836 O O . ARG A 1 110 ? -63.079 58.577 11.538 1.00 30.53 110 ARG A O 1
ATOM 843 N N . PRO A 1 111 ? -60.971 59.361 11.714 1.00 49.22 111 PRO A N 1
ATOM 844 C CA . PRO A 1 111 ? -59.509 59.558 11.495 1.00 49.22 111 PRO A CA 1
ATOM 845 C C . PRO A 1 111 ? -58.615 59.695 12.786 1.00 49.22 111 PRO A C 1
ATOM 847 O O . PRO A 1 111 ? -59.085 59.529 13.904 1.00 49.22 111 PRO A O 1
ATOM 850 N N . SER A 1 112 ? -57.318 60.032 12.612 1.00 34.81 112 SER A N 1
ATOM 851 C CA . SER A 1 112 ? -56.281 60.360 13.643 1.00 34.81 112 SER A CA 1
ATOM 852 C C . SER A 1 112 ? -56.072 61.890 13.850 1.00 34.81 112 SER A C 1
ATOM 854 O O . SER A 1 112 ? -56.816 62.651 13.224 1.00 34.81 112 SER A O 1
ATOM 856 N N . PRO A 1 113 ? -55.135 62.380 14.713 1.00 50.09 113 PRO A N 1
ATOM 857 C CA . PRO A 1 113 ? -53.647 62.375 14.554 1.00 50.09 113 PRO A CA 1
ATOM 858 C C . PRO A 1 113 ? -52.923 61.823 15.831 1.00 50.09 113 PRO A C 1
ATOM 860 O O . PRO A 1 113 ? -53.579 61.074 16.546 1.00 50.09 113 PRO A O 1
ATOM 863 N N . THR A 1 114 ? -51.628 61.978 16.199 1.00 29.53 114 THR A N 1
ATOM 864 C CA . THR A 1 114 ? -50.423 62.781 15.802 1.00 29.53 114 THR A CA 1
ATOM 865 C C . THR A 1 114 ? -49.153 61.890 16.019 1.00 29.53 114 THR A C 1
ATOM 867 O O . THR A 1 114 ? -49.234 61.020 16.877 1.00 29.53 114 THR A O 1
ATOM 870 N N . ILE A 1 115 ? -48.044 61.821 15.244 1.00 42.88 115 ILE A N 1
ATOM 871 C CA . ILE A 1 115 ? -46.884 62.713 14.886 1.00 42.88 115 ILE A CA 1
ATOM 872 C C . ILE A 1 115 ? -45.942 63.159 16.087 1.00 42.88 115 ILE A C 1
ATOM 874 O O . ILE A 1 115 ? -46.362 62.937 17.217 1.00 42.88 115 ILE A O 1
ATOM 878 N N . PRO A 1 116 ? -44.655 63.618 15.937 1.00 53.81 116 PRO A N 1
ATOM 879 C CA . PRO A 1 116 ? -43.430 62.823 16.273 1.00 53.81 116 PRO A CA 1
ATOM 880 C C . PRO A 1 116 ? -42.331 63.643 17.055 1.00 53.81 116 PRO A C 1
ATOM 882 O O . PRO A 1 116 ? -42.744 64.514 17.819 1.00 53.81 116 PRO A O 1
ATOM 885 N N . PRO A 1 117 ? -40.976 63.566 16.835 1.00 58.94 117 PRO A N 1
ATOM 886 C CA . PRO A 1 117 ? -40.005 62.535 16.354 1.00 58.94 117 PRO A CA 1
ATOM 887 C C . PRO A 1 117 ? -38.813 62.364 17.371 1.00 58.94 117 PRO A C 1
ATOM 889 O O . PRO A 1 117 ? -39.002 62.776 18.516 1.00 58.94 117 PRO A O 1
ATOM 892 N N . PRO A 1 118 ? -37.572 61.883 17.053 1.00 53.91 118 PRO A N 1
ATOM 893 C CA . PRO A 1 118 ? -36.975 61.186 15.882 1.00 53.91 118 PRO A CA 1
ATOM 894 C C . PRO A 1 118 ? -36.269 59.850 16.323 1.00 53.91 118 PRO A C 1
ATOM 896 O O . PRO A 1 118 ? -36.798 59.231 17.237 1.00 53.91 118 PRO A O 1
ATOM 899 N N . THR A 1 119 ? -35.149 59.263 15.828 1.00 33.75 119 THR A N 1
ATOM 900 C CA . THR A 1 119 ? -34.201 59.384 14.673 1.00 33.75 119 T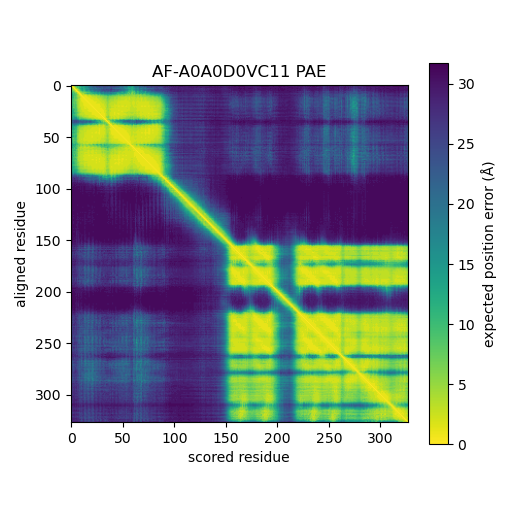HR A CA 1
ATOM 901 C C . THR A 1 119 ? -33.495 58.013 14.476 1.00 33.75 119 THR A C 1
ATOM 903 O O . THR A 1 119 ? -33.119 57.440 15.487 1.00 33.75 119 THR A O 1
ATOM 906 N N . SER A 1 120 ? -33.256 57.554 13.226 1.00 39.25 120 SER A N 1
ATOM 907 C CA . SER A 1 120 ? -32.270 56.531 12.728 1.00 39.25 120 SER A CA 1
ATOM 908 C C . SER A 1 120 ? -32.009 55.179 13.459 1.00 39.25 120 SER A C 1
ATOM 910 O O . SER A 1 120 ? -32.264 55.033 14.640 1.00 39.25 120 SER A O 1
ATOM 912 N N . SER A 1 121 ? -31.361 54.142 12.891 1.00 38.69 121 SER A N 1
ATOM 913 C CA . SER A 1 121 ? -31.109 53.608 11.519 1.00 38.69 121 SER A CA 1
ATOM 914 C C . SER A 1 121 ? -30.246 52.321 11.668 1.00 38.69 121 SER A C 1
ATOM 916 O O . SER A 1 121 ? -29.470 52.261 12.615 1.00 38.69 121 SER A O 1
ATOM 918 N N . GLN A 1 122 ? -30.228 51.291 10.804 1.00 34.25 122 GLN A N 1
ATOM 919 C CA . GLN A 1 122 ? -31.118 50.854 9.710 1.00 34.25 122 GLN A CA 1
ATOM 920 C C . GLN A 1 122 ? -30.841 49.362 9.342 1.00 34.25 122 GLN A C 1
ATOM 922 O O . GLN A 1 122 ? -29.811 48.815 9.717 1.00 34.25 122 GLN A O 1
ATOM 927 N N . ALA A 1 123 ? -31.795 48.748 8.628 1.00 33.97 123 ALA A N 1
ATOM 928 C CA . ALA A 1 123 ? -31.727 47.749 7.532 1.00 33.97 123 ALA A CA 1
ATOM 929 C C . ALA A 1 123 ? -30.428 46.918 7.263 1.00 33.97 123 ALA A C 1
ATOM 931 O O . ALA A 1 123 ? -29.341 47.478 7.226 1.00 33.97 123 ALA A O 1
ATOM 932 N N . THR A 1 124 ? -30.405 45.587 7.030 1.00 30.45 124 THR A N 1
ATOM 933 C CA . THR A 1 124 ? -31.208 44.663 6.163 1.00 30.45 124 THR A CA 1
ATOM 934 C C . THR A 1 124 ? -31.143 44.985 4.657 1.00 30.45 124 THR A C 1
ATOM 936 O O . THR A 1 124 ? -31.405 46.125 4.308 1.00 30.45 124 THR A O 1
ATOM 939 N N . SER A 1 125 ? -30.995 44.103 3.656 1.00 34.91 125 SER A N 1
ATOM 940 C CA . SER A 1 125 ? -30.617 42.683 3.443 1.00 34.91 125 SER A CA 1
ATOM 941 C C . SER A 1 125 ? -31.159 42.277 2.044 1.00 34.91 125 SER A C 1
ATOM 943 O O . SER A 1 125 ? -32.159 42.848 1.625 1.00 34.91 125 SER A O 1
ATOM 945 N N . ASN A 1 126 ? -30.634 41.204 1.432 1.00 35.19 126 ASN A N 1
ATOM 946 C CA . ASN A 1 126 ? -31.290 40.328 0.426 1.00 35.19 126 ASN A CA 1
ATOM 947 C C . ASN A 1 126 ? -31.344 40.673 -1.098 1.00 35.19 126 ASN A C 1
ATOM 949 O O . ASN A 1 126 ? -32.176 41.442 -1.554 1.00 35.19 126 ASN A O 1
ATOM 953 N N . VAL A 1 127 ? -30.567 39.872 -1.852 1.00 32.44 127 VAL A N 1
ATOM 954 C CA . VAL A 1 127 ? -30.898 38.997 -3.022 1.00 32.44 127 VAL A CA 1
ATOM 955 C C . VAL A 1 127 ? -31.350 39.504 -4.423 1.00 32.44 127 VAL A C 1
ATOM 957 O O . VAL A 1 127 ? -32.296 40.262 -4.578 1.00 32.44 127 VAL A O 1
ATOM 960 N N . SER A 1 128 ? -30.765 38.828 -5.435 1.00 37.94 128 SER A N 1
ATOM 961 C CA . SER A 1 128 ? -31.368 38.313 -6.698 1.00 37.94 128 SER A CA 1
ATOM 962 C C . SER A 1 128 ? -31.389 39.114 -8.029 1.00 37.94 128 SER A C 1
ATOM 964 O O . SER A 1 128 ? -32.272 39.917 -8.293 1.00 37.94 128 SER A O 1
ATOM 966 N N . SER A 1 129 ? -30.519 38.647 -8.949 1.00 32.47 129 SER A N 1
ATOM 967 C CA . SER A 1 129 ? -30.833 38.063 -10.285 1.00 32.47 129 SER A CA 1
ATOM 968 C C . SER A 1 129 ? -31.113 38.898 -11.570 1.00 32.47 129 SER A C 1
ATOM 970 O O . SER A 1 129 ? -32.216 39.398 -11.754 1.00 32.47 129 SER A O 1
ATOM 972 N N . LEU A 1 130 ? -30.196 38.712 -12.549 1.00 37.44 130 LEU A N 1
ATOM 973 C CA . LEU A 1 130 ? -30.389 38.415 -14.002 1.00 37.44 130 LEU A CA 1
ATOM 974 C C . LEU A 1 130 ? -30.484 39.523 -15.094 1.00 37.44 130 LEU A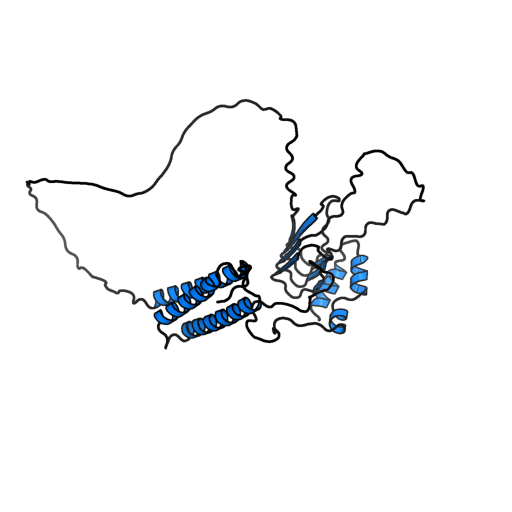 C 1
ATOM 976 O O . LEU A 1 130 ? -30.965 40.626 -14.876 1.00 37.44 130 LEU A O 1
ATOM 980 N N . THR A 1 131 ? -30.080 39.108 -16.317 1.00 31.92 131 THR A N 1
ATOM 981 C CA . THR A 1 131 ? -30.041 39.785 -17.654 1.00 31.92 131 THR A CA 1
ATOM 982 C C . THR A 1 131 ? -29.005 40.923 -17.821 1.00 31.92 131 THR A C 1
ATOM 984 O O . THR A 1 131 ? -28.850 41.715 -16.904 1.00 31.92 131 THR A O 1
ATOM 987 N N . ALA A 1 132 ? -28.126 41.012 -18.844 1.00 31.92 132 ALA A N 1
ATOM 988 C CA . ALA A 1 132 ? -28.120 40.703 -20.302 1.00 31.92 132 ALA A CA 1
ATOM 989 C C . ALA A 1 132 ? -28.710 41.845 -21.168 1.00 31.92 132 ALA A C 1
ATOM 991 O O . ALA A 1 132 ? -29.802 42.304 -20.855 1.00 31.92 132 ALA A O 1
ATOM 992 N N . SER A 1 133 ? -28.094 42.362 -22.247 1.00 34.34 133 SER A N 1
ATOM 993 C CA . SER A 1 133 ? -26.779 42.128 -22.919 1.00 34.34 133 SER A CA 1
ATOM 994 C C . SER A 1 133 ? -26.122 43.510 -23.229 1.00 34.34 133 SER A C 1
ATOM 996 O O . SER A 1 133 ? -26.472 44.455 -22.530 1.00 34.34 133 SER A O 1
ATOM 998 N N . SER A 1 134 ? -25.192 43.801 -24.159 1.00 35.19 134 SER A N 1
ATOM 999 C CA . SER A 1 134 ? -24.453 43.151 -25.284 1.00 35.19 134 SER A CA 1
ATOM 1000 C C . SER A 1 134 ? -23.086 43.908 -25.460 1.00 35.19 134 SER A C 1
ATOM 1002 O O . SER A 1 134 ? -22.691 44.558 -24.496 1.00 35.19 134 SER A O 1
ATOM 1004 N N . SER A 1 135 ? -22.245 43.897 -26.515 1.00 32.22 135 SER A N 1
ATOM 1005 C CA . SER A 1 135 ? -22.291 43.504 -27.949 1.00 32.22 135 SER A CA 1
ATOM 1006 C C . SER A 1 135 ? -20.883 43.089 -28.479 1.00 32.22 135 SER A C 1
ATOM 1008 O O . SER A 1 135 ? -19.991 42.784 -27.692 1.00 32.22 135 SER A O 1
ATOM 1010 N N . ASP A 1 136 ? -20.717 43.069 -29.807 1.00 32.25 136 ASP A N 1
ATOM 1011 C CA . ASP A 1 136 ? -19.574 42.683 -30.658 1.00 32.25 136 ASP A CA 1
ATOM 1012 C C . ASP A 1 136 ? -18.286 43.541 -30.570 1.00 32.25 136 ASP A C 1
ATOM 1014 O O . ASP A 1 136 ? -18.363 44.764 -30.462 1.00 32.25 136 ASP A O 1
ATOM 1018 N N . ASP A 1 137 ? -17.118 42.905 -30.771 1.00 29.95 137 ASP A N 1
ATOM 1019 C CA . ASP A 1 137 ? -16.223 43.167 -31.926 1.00 29.95 137 ASP A CA 1
ATOM 1020 C C . ASP A 1 137 ? -15.228 41.996 -32.144 1.00 29.95 137 ASP A C 1
ATOM 1022 O O . ASP A 1 137 ? -14.918 41.264 -31.200 1.00 29.95 137 ASP A O 1
ATOM 1026 N N . VAL A 1 138 ? -14.728 41.797 -33.376 1.00 35.16 138 VAL A N 1
ATOM 1027 C CA . VAL A 1 138 ? -13.688 40.796 -33.719 1.00 35.16 138 VAL A CA 1
ATOM 1028 C C . VAL A 1 138 ? -12.783 41.309 -34.844 1.00 35.16 138 VAL A C 1
ATOM 1030 O O . VAL A 1 138 ? -13.231 41.410 -35.989 1.00 35.16 138 VAL A O 1
ATOM 1033 N N . PRO A 1 139 ? -11.474 41.481 -34.576 1.00 35.53 139 PRO A N 1
ATOM 1034 C CA . PRO A 1 139 ? -10.488 41.057 -35.573 1.00 35.53 139 PRO A CA 1
ATOM 1035 C C . PRO A 1 139 ? -9.160 40.493 -35.020 1.00 35.53 139 PRO A C 1
ATOM 1037 O O . PRO A 1 139 ? -8.480 41.111 -34.209 1.00 35.53 139 PRO A O 1
ATOM 1040 N N . GLN A 1 140 ? -8.724 39.407 -35.672 1.00 26.67 140 GLN A N 1
ATOM 1041 C CA . GLN A 1 140 ? -7.330 39.144 -36.074 1.00 26.67 140 GLN A CA 1
ATOM 1042 C C . GLN A 1 140 ? -6.290 38.705 -35.013 1.00 26.67 140 GLN A C 1
ATOM 1044 O O . GLN A 1 140 ? -6.292 39.096 -33.852 1.00 26.67 140 GLN A O 1
ATOM 1049 N N . ALA A 1 141 ? -5.370 37.842 -35.458 1.00 37.69 141 ALA A N 1
ATOM 1050 C CA . ALA A 1 141 ? -4.311 37.244 -34.647 1.00 37.69 141 ALA A CA 1
ATOM 1051 C C . ALA A 1 141 ? -2.971 37.995 -34.760 1.00 37.69 141 ALA A C 1
ATOM 1053 O O . ALA A 1 141 ? -2.649 38.529 -35.825 1.00 37.69 141 ALA A O 1
ATOM 1054 N N . PRO A 1 142 ? -2.143 37.914 -33.707 1.00 34.84 142 PRO A N 1
ATOM 1055 C CA . PRO A 1 142 ? -0.690 37.907 -33.832 1.00 34.84 142 PRO A CA 1
ATOM 1056 C C . PRO A 1 142 ? -0.057 36.656 -33.191 1.00 34.84 142 PRO A C 1
ATOM 1058 O O . PRO A 1 142 ? -0.510 36.168 -32.155 1.00 34.84 142 PRO A O 1
ATOM 1061 N N . GLU A 1 143 ? 1.052 36.180 -33.757 1.00 40.31 143 GLU A N 1
ATOM 1062 C CA . GLU A 1 143 ? 2.028 35.390 -32.995 1.00 40.31 143 GLU A CA 1
ATOM 1063 C C . GLU A 1 143 ? 2.734 36.288 -31.964 1.00 40.31 143 GLU A C 1
ATOM 1065 O O . GLU A 1 143 ? 3.033 37.448 -32.264 1.00 40.31 143 GLU A O 1
ATOM 1070 N N . PRO A 1 144 ? 3.096 35.748 -30.789 1.00 38.66 144 PRO A N 1
ATOM 1071 C CA . PRO A 1 144 ? 4.265 36.241 -30.076 1.00 38.66 144 PRO A CA 1
ATOM 1072 C C . PRO A 1 144 ? 5.283 35.127 -29.807 1.00 38.66 144 PRO A C 1
ATOM 1074 O O . PRO A 1 144 ? 5.107 34.237 -28.974 1.00 38.66 144 PRO A O 1
ATOM 1077 N N . THR A 1 145 ? 6.398 35.249 -30.512 1.00 32.25 145 THR A N 1
ATOM 1078 C CA . THR A 1 145 ? 7.666 34.545 -30.336 1.00 32.25 145 THR A CA 1
ATOM 1079 C C . THR A 1 145 ? 8.150 34.506 -28.876 1.00 32.25 145 THR A C 1
ATOM 1081 O O . THR A 1 145 ? 8.427 35.548 -28.296 1.00 32.25 145 THR A O 1
ATOM 1084 N N . ALA A 1 146 ? 8.383 33.292 -28.363 1.00 42.25 146 ALA A N 1
ATOM 1085 C CA . ALA A 1 146 ? 9.380 32.906 -27.347 1.00 42.25 146 ALA A CA 1
ATOM 1086 C C . ALA A 1 146 ? 9.431 33.550 -25.929 1.00 42.25 146 ALA A C 1
ATOM 1088 O O . ALA A 1 146 ? 9.145 34.712 -25.666 1.00 42.25 146 ALA A O 1
ATOM 1089 N N . SER A 1 147 ? 10.016 32.760 -25.016 1.00 41.84 147 SER A N 1
ATOM 1090 C CA . SER A 1 147 ? 10.714 33.183 -23.783 1.00 41.84 147 SER A CA 1
ATOM 1091 C C . SER A 1 147 ? 9.919 33.836 -22.637 1.00 41.84 147 SER A C 1
ATOM 1093 O O . SER A 1 147 ? 10.124 34.991 -22.282 1.00 41.84 147 SER A O 1
ATOM 1095 N N . SER A 1 148 ? 9.167 33.011 -21.905 1.00 36.41 148 SER A N 1
ATOM 1096 C CA . SER A 1 148 ? 9.057 33.133 -20.436 1.00 36.41 148 SER A CA 1
ATOM 1097 C C . SER A 1 148 ? 8.764 31.769 -19.791 1.00 36.41 148 SER A C 1
ATOM 1099 O O . SER A 1 148 ? 7.737 31.545 -19.158 1.00 36.41 148 SER A O 1
ATOM 1101 N N . SER A 1 149 ? 9.683 30.815 -19.978 1.00 35.62 149 SER A N 1
ATOM 1102 C CA . SER A 1 149 ? 9.565 29.444 -19.466 1.00 35.62 149 SER A CA 1
ATOM 1103 C C . SER A 1 149 ? 9.756 29.371 -17.945 1.00 35.62 149 SER A C 1
ATOM 1105 O O . SER A 1 149 ? 10.828 29.009 -17.455 1.00 35.62 149 SER A O 1
ATOM 1107 N N . SER A 1 150 ? 8.704 29.681 -17.189 1.00 35.41 150 SER A N 1
ATOM 1108 C CA . SER A 1 150 ? 8.573 29.244 -15.801 1.00 35.41 150 SER A CA 1
ATOM 1109 C C . SER A 1 150 ? 8.499 27.715 -15.783 1.00 35.41 150 SER A C 1
ATOM 1111 O O . SER A 1 150 ? 7.494 27.116 -16.156 1.00 35.41 150 SER A O 1
ATOM 1113 N N . SER A 1 151 ? 9.597 27.066 -15.392 1.00 38.62 151 SER A N 1
ATOM 1114 C CA . SER A 1 151 ? 9.727 25.608 -15.395 1.00 38.62 151 SER A CA 1
ATOM 1115 C C . SER A 1 151 ? 8.927 24.970 -14.253 1.00 38.62 151 SER A C 1
ATOM 1117 O O . SER A 1 151 ? 9.483 24.509 -13.254 1.00 38.62 151 SER A O 1
ATOM 1119 N N . THR A 1 152 ? 7.604 24.946 -14.387 1.00 38.84 152 THR A N 1
ATOM 1120 C CA . THR A 1 152 ? 6.737 24.070 -13.606 1.00 38.84 152 THR A CA 1
ATOM 1121 C C . THR A 1 152 ? 7.033 22.626 -13.999 1.00 38.84 152 THR A C 1
ATOM 1123 O O . THR A 1 152 ? 6.603 22.151 -15.047 1.00 38.84 152 THR A O 1
ATOM 1126 N N . SER A 1 153 ? 7.790 21.918 -13.158 1.00 47.88 153 SER A N 1
ATOM 1127 C CA . SER A 1 153 ? 8.048 20.485 -13.317 1.00 47.88 153 SER A CA 1
ATOM 1128 C C . SER A 1 153 ? 6.725 19.719 -13.321 1.00 47.88 153 SER A C 1
ATOM 1130 O O . SER A 1 153 ? 6.147 19.458 -12.264 1.00 47.88 153 SER A O 1
ATOM 1132 N N . ALA A 1 154 ? 6.224 19.392 -14.513 1.00 51.56 154 ALA A N 1
ATOM 1133 C CA . ALA A 1 154 ? 4.992 18.640 -14.677 1.00 51.56 154 ALA A CA 1
ATOM 1134 C C . ALA A 1 154 ? 5.166 17.258 -14.035 1.00 51.56 154 ALA A C 1
ATOM 1136 O O . ALA A 1 154 ? 5.980 16.454 -14.484 1.00 51.56 154 ALA A O 1
ATOM 1137 N N . SER A 1 155 ? 4.424 16.994 -12.957 1.00 63.06 155 SER A N 1
ATOM 1138 C CA . SER A 1 155 ? 4.439 15.687 -12.302 1.00 63.06 155 SER A CA 1
ATOM 1139 C C . SER A 1 155 ? 3.692 14.692 -13.183 1.00 63.06 155 SER A C 1
ATOM 1141 O O . SER A 1 155 ? 2.459 14.657 -13.179 1.00 63.06 155 SER A O 1
ATOM 1143 N N . THR A 1 156 ? 4.428 13.921 -13.982 1.00 86.50 156 THR A N 1
ATOM 1144 C CA . THR A 1 156 ? 3.836 12.948 -14.899 1.00 86.50 156 THR A CA 1
ATOM 1145 C C . THR A 1 156 ? 3.132 11.859 -14.091 1.00 86.50 156 THR A C 1
ATOM 1147 O O . THR A 1 156 ? 3.775 11.101 -13.365 1.00 86.50 156 THR A O 1
ATOM 1150 N N . MET A 1 157 ? 1.804 11.784 -14.189 1.00 90.12 157 MET A N 1
ATOM 1151 C CA . MET A 1 157 ? 1.001 10.750 -13.539 1.00 90.12 157 MET A CA 1
ATOM 1152 C C . MET A 1 157 ? 0.523 9.738 -14.576 1.00 90.12 157 MET A C 1
ATOM 1154 O O . MET A 1 157 ? -0.152 10.098 -15.538 1.00 90.12 157 MET A O 1
ATOM 1158 N N . HIS A 1 158 ? 0.841 8.468 -14.346 1.00 92.81 158 HIS A N 1
ATOM 1159 C CA . HIS A 1 158 ? 0.339 7.342 -15.123 1.00 92.81 158 HIS A CA 1
ATOM 1160 C C . HIS A 1 158 ? -0.670 6.552 -14.289 1.00 92.81 158 HIS A C 1
ATOM 1162 O O . HIS A 1 158 ? -0.466 6.358 -13.090 1.00 92.81 158 HIS A O 1
ATOM 1168 N N . THR A 1 159 ? -1.734 6.067 -14.926 1.00 94.69 159 THR A N 1
ATOM 1169 C CA . THR A 1 159 ? -2.777 5.264 -14.276 1.00 94.69 159 THR A CA 1
ATOM 1170 C C . THR A 1 159 ? -2.984 3.969 -15.048 1.00 94.69 159 THR A C 1
ATOM 1172 O O . THR A 1 159 ? -3.131 3.999 -16.267 1.00 94.69 159 THR A O 1
ATOM 1175 N N . ILE A 1 160 ? -3.023 2.842 -14.338 1.00 96.31 160 ILE A N 1
ATOM 1176 C CA . ILE A 1 160 ? -3.400 1.530 -14.874 1.00 96.31 160 ILE A CA 1
ATOM 1177 C C . ILE A 1 160 ? -4.554 1.008 -14.019 1.00 96.31 160 ILE A C 1
ATOM 1179 O O . ILE A 1 160 ? -4.466 1.010 -12.789 1.00 96.31 160 ILE A O 1
ATOM 1183 N N . SER A 1 161 ? -5.644 0.573 -14.649 1.00 97.00 161 SER A N 1
ATOM 1184 C CA . SER A 1 161 ? -6.815 0.103 -13.912 1.00 97.00 161 SER A CA 1
ATOM 1185 C C . SER A 1 161 ? -7.627 -0.964 -14.629 1.00 97.00 161 SER A C 1
ATOM 1187 O O . SER A 1 161 ? -7.539 -1.101 -15.848 1.00 97.00 161 SER A O 1
ATOM 1189 N N . SER A 1 162 ? -8.472 -1.661 -13.866 1.00 97.00 162 SER A N 1
ATOM 1190 C CA . SER A 1 162 ? -9.521 -2.552 -14.384 1.00 97.00 162 SER A CA 1
ATOM 1191 C C . SER A 1 162 ? -8.996 -3.741 -15.201 1.00 97.00 162 SER A C 1
ATOM 1193 O O . SER A 1 162 ? -9.659 -4.203 -16.129 1.00 97.00 162 SER A O 1
ATOM 1195 N N . LEU A 1 163 ? -7.796 -4.230 -14.870 1.00 95.38 163 LEU A N 1
ATOM 1196 C CA . LEU A 1 163 ? -7.191 -5.412 -15.491 1.00 95.38 163 LEU A CA 1
ATOM 1197 C C . LEU A 1 163 ? -7.422 -6.652 -14.627 1.00 95.38 163 LEU A C 1
ATOM 1199 O O . LEU A 1 163 ? -7.571 -6.571 -13.406 1.00 95.38 163 LEU A O 1
ATOM 1203 N N . THR A 1 164 ? -7.441 -7.821 -15.258 1.00 94.75 164 THR A N 1
ATOM 1204 C CA . THR A 1 164 ? -7.604 -9.104 -14.568 1.00 94.75 164 THR A CA 1
ATOM 1205 C C . THR A 1 164 ? -6.778 -10.189 -15.256 1.00 94.75 164 THR A C 1
ATOM 1207 O O . THR A 1 164 ? -6.581 -10.110 -16.468 1.00 94.75 164 THR A O 1
ATOM 1210 N N . ASP A 1 165 ? -6.249 -11.150 -14.490 1.00 92.69 165 ASP A N 1
ATOM 1211 C CA . ASP A 1 165 ? -5.439 -12.285 -14.982 1.00 92.69 165 ASP A CA 1
ATOM 1212 C C . ASP A 1 165 ? -4.263 -11.863 -15.900 1.00 92.69 165 ASP A C 1
ATOM 1214 O O . ASP A 1 165 ? -3.882 -12.566 -16.832 1.00 92.69 165 ASP A O 1
ATOM 1218 N N . THR A 1 166 ? -3.679 -10.682 -15.654 1.00 91.50 166 THR A N 1
ATOM 1219 C CA . THR A 1 166 ? -2.732 -10.015 -16.570 1.00 91.50 166 THR A CA 1
ATOM 1220 C C . THR A 1 166 ? -1.353 -9.782 -15.937 1.00 91.50 166 THR A C 1
ATOM 1222 O O . THR A 1 166 ? -1.247 -9.381 -14.777 1.00 91.50 166 THR A O 1
ATOM 1225 N N . LEU A 1 167 ? -0.285 -9.953 -16.728 1.00 92.00 167 LEU A N 1
ATOM 1226 C CA . LEU A 1 167 ? 1.054 -9.439 -16.414 1.00 92.00 167 LEU A CA 1
ATOM 1227 C C . LEU A 1 167 ? 1.125 -7.944 -16.766 1.00 92.00 167 LEU A C 1
ATOM 1229 O O . LEU A 1 167 ? 0.981 -7.566 -17.929 1.00 92.00 167 LEU A O 1
ATOM 1233 N N . VAL A 1 168 ? 1.338 -7.095 -15.763 1.00 92.50 168 VAL A N 1
ATOM 1234 C CA . VAL A 1 168 ? 1.355 -5.632 -15.874 1.00 92.50 168 VAL A CA 1
ATOM 1235 C C . VAL A 1 168 ? 2.788 -5.118 -15.788 1.00 92.50 168 VAL A C 1
ATOM 1237 O O . VAL A 1 168 ? 3.426 -5.231 -14.744 1.00 92.50 168 VAL A O 1
ATOM 1240 N N . ARG A 1 169 ? 3.256 -4.488 -16.869 1.00 90.56 169 ARG A N 1
ATOM 1241 C CA . ARG A 1 169 ? 4.495 -3.701 -16.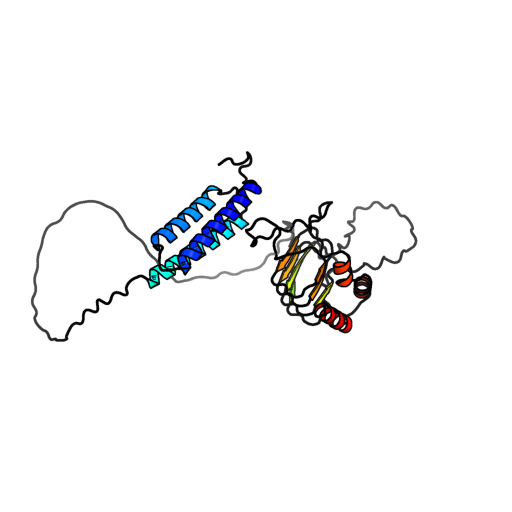928 1.00 90.56 169 ARG A CA 1
ATOM 1242 C C . ARG A 1 169 ? 4.186 -2.325 -17.520 1.00 90.56 169 ARG A C 1
ATOM 1244 O O . ARG A 1 169 ? 3.644 -2.279 -18.624 1.00 90.56 169 ARG A O 1
ATOM 1251 N N . PRO A 1 170 ? 4.484 -1.209 -16.832 1.00 87.69 170 PRO A N 1
ATOM 1252 C CA . PRO A 1 170 ? 4.303 0.120 -17.407 1.00 87.69 170 PRO A CA 1
ATOM 1253 C C . PRO A 1 170 ? 5.335 0.386 -18.512 1.00 87.69 170 PRO A C 1
ATOM 1255 O O . PRO A 1 170 ? 6.500 0.674 -18.238 1.00 87.69 170 PRO A O 1
ATOM 1258 N N . GLU A 1 171 ? 4.905 0.316 -19.771 1.00 81.69 171 GLU A N 1
ATOM 1259 C CA . GLU A 1 171 ? 5.694 0.822 -20.894 1.00 81.69 171 GLU A CA 1
ATOM 1260 C C . GLU A 1 171 ? 5.674 2.355 -20.877 1.00 81.69 171 GLU A C 1
ATOM 1262 O O . GLU A 1 171 ? 4.620 2.991 -20.933 1.00 81.69 171 GLU A O 1
ATOM 1267 N N . LEU A 1 172 ? 6.857 2.953 -20.740 1.00 80.31 172 LEU A N 1
ATOM 1268 C CA . LEU A 1 172 ? 7.042 4.387 -20.533 1.00 80.31 172 LEU A CA 1
ATOM 1269 C C . LEU A 1 172 ? 8.056 4.921 -21.535 1.00 80.31 172 LEU A C 1
ATOM 1271 O O . LEU A 1 172 ? 9.100 4.306 -21.765 1.00 80.31 172 LEU A O 1
ATOM 1275 N N . ALA A 1 173 ? 7.752 6.078 -22.118 1.00 75.06 173 ALA A N 1
ATOM 1276 C CA . ALA A 1 173 ? 8.607 6.689 -23.121 1.00 75.06 173 ALA A CA 1
ATOM 1277 C C . ALA A 1 173 ? 9.993 7.029 -22.527 1.00 75.06 173 ALA A C 1
ATOM 1279 O O . ALA A 1 173 ? 10.084 7.594 -21.429 1.00 75.06 173 ALA A O 1
ATOM 1280 N N . PRO A 1 174 ? 11.095 6.733 -23.237 1.00 70.12 174 PRO A N 1
ATOM 1281 C CA . PRO A 1 174 ? 12.408 7.234 -22.857 1.00 70.12 174 PRO A CA 1
ATOM 1282 C C . PRO A 1 174 ? 12.382 8.768 -22.754 1.00 70.12 174 PRO A C 1
ATOM 1284 O O . PRO A 1 174 ? 11.930 9.441 -23.678 1.00 70.12 174 PRO A O 1
ATOM 1287 N N . GLY A 1 175 ? 12.837 9.325 -21.627 1.00 71.69 175 GLY A N 1
ATOM 1288 C CA . GLY A 1 175 ? 12.730 10.759 -21.336 1.00 71.69 175 GLY A CA 1
ATOM 1289 C C . GLY A 1 175 ? 11.508 11.194 -20.509 1.00 71.69 175 GLY A C 1
ATOM 1290 O O . GLY A 1 175 ? 11.442 12.364 -20.147 1.00 71.69 175 GLY A O 1
ATOM 1291 N N . THR A 1 176 ? 10.589 10.294 -20.120 1.00 80.88 176 THR A N 1
ATOM 1292 C CA . THR A 1 176 ? 9.477 10.606 -19.182 1.00 80.88 176 THR A CA 1
ATOM 1293 C C . THR A 1 176 ? 9.950 11.180 -17.832 1.00 80.88 176 THR A C 1
ATOM 1295 O O . THR A 1 176 ? 9.194 11.885 -17.164 1.00 80.88 176 THR A O 1
ATOM 1298 N N . GLY A 1 177 ? 11.198 10.917 -17.423 1.00 85.75 177 GLY A N 1
ATOM 1299 C CA . GLY A 1 177 ? 11.781 11.486 -16.206 1.00 85.75 177 GLY A CA 1
ATOM 1300 C C . GLY A 1 177 ? 11.157 10.934 -14.920 1.00 85.75 177 GLY A C 1
ATOM 1301 O O . GLY A 1 177 ? 10.920 9.733 -14.801 1.00 85.75 177 GLY A O 1
ATOM 1302 N N . ALA A 1 178 ? 10.940 11.797 -13.927 1.00 88.94 178 ALA A N 1
ATOM 1303 C CA . ALA A 1 178 ? 10.316 11.423 -12.658 1.00 88.94 178 ALA A CA 1
ATOM 1304 C C . ALA A 1 178 ? 8.787 11.330 -12.804 1.00 88.94 178 ALA A C 1
ATOM 1306 O O . ALA A 1 178 ? 8.164 12.270 -13.295 1.00 88.94 178 ALA A O 1
ATOM 1307 N N . TYR A 1 179 ? 8.179 10.228 -12.353 1.00 91.75 179 TYR A N 1
ATOM 1308 C CA . TYR A 1 179 ? 6.742 9.991 -12.523 1.00 91.75 179 TYR A CA 1
ATOM 1309 C C . TYR A 1 179 ? 6.072 9.335 -11.305 1.00 91.75 179 TYR A C 1
ATOM 1311 O O . TYR A 1 179 ? 6.706 8.645 -10.505 1.00 91.75 179 TYR A O 1
ATOM 1319 N N . THR A 1 180 ? 4.760 9.546 -11.191 1.00 93.50 180 THR A N 1
ATOM 1320 C CA . THR A 1 180 ? 3.864 8.886 -10.230 1.00 93.50 180 THR A CA 1
ATOM 1321 C C . THR A 1 180 ? 3.050 7.807 -10.942 1.00 93.50 180 THR A C 1
ATOM 1323 O O . THR A 1 180 ? 2.539 8.052 -12.036 1.00 93.50 180 THR A O 1
ATOM 1326 N N . LEU A 1 181 ? 2.882 6.638 -10.320 1.00 96.00 181 LEU A N 1
ATOM 1327 C CA . LEU A 1 181 ? 2.033 5.557 -10.832 1.00 96.00 181 LEU A CA 1
ATOM 1328 C C . LEU A 1 181 ? 0.838 5.315 -9.907 1.00 96.00 181 LEU A C 1
ATOM 1330 O O . LEU A 1 181 ? 1.017 5.128 -8.705 1.00 96.00 181 LEU A O 1
ATOM 1334 N N . SER A 1 182 ? -0.364 5.276 -10.478 1.00 97.12 182 SER A N 1
ATOM 1335 C CA . SER A 1 182 ? -1.602 4.883 -9.804 1.00 97.12 182 SER A CA 1
ATOM 1336 C C . SER A 1 182 ? -2.111 3.558 -10.374 1.00 97.12 182 SER A C 1
ATOM 1338 O O . SER A 1 182 ? -2.336 3.434 -11.577 1.00 97.12 182 SER A O 1
ATOM 1340 N N . LEU A 1 183 ? -2.291 2.561 -9.514 1.00 98.00 183 LEU A N 1
ATOM 1341 C CA . LEU A 1 183 ? -2.805 1.235 -9.842 1.00 98.00 183 LEU A CA 1
ATOM 1342 C C . LEU A 1 183 ? -4.154 1.050 -9.147 1.00 98.00 183 LEU A C 1
ATOM 1344 O O . LEU A 1 183 ? -4.231 1.257 -7.933 1.00 98.00 183 LEU A O 1
ATOM 1348 N N . SER A 1 184 ? -5.211 0.671 -9.877 1.00 97.81 184 SER A N 1
ATOM 1349 C CA . SER A 1 184 ? -6.499 0.401 -9.220 1.00 97.81 184 SER A CA 1
ATOM 1350 C C . SER A 1 184 ? -7.417 -0.634 -9.857 1.00 97.81 184 SER A C 1
ATOM 1352 O O . SER A 1 184 ? -7.420 -0.797 -11.073 1.00 97.81 184 SER A O 1
ATOM 1354 N N . HIS A 1 185 ? -8.244 -1.293 -9.045 1.00 97.88 185 HIS A N 1
ATOM 1355 C CA . HIS A 1 185 ? -9.211 -2.302 -9.497 1.00 97.88 185 HIS A CA 1
ATOM 1356 C C . HIS A 1 185 ? -8.520 -3.426 -10.299 1.00 97.88 185 HIS A C 1
ATOM 1358 O O . HIS A 1 185 ? -8.894 -3.722 -11.435 1.00 97.88 185 HIS A O 1
ATOM 1364 N N . LEU A 1 186 ? -7.437 -3.991 -9.750 1.00 97.50 186 LEU A N 1
ATOM 1365 C CA . LEU A 1 186 ? -6.647 -5.044 -10.404 1.00 97.50 186 LEU A CA 1
ATOM 1366 C C . LEU A 1 186 ? -6.854 -6.378 -9.679 1.00 97.50 186 LEU A C 1
ATOM 1368 O O . LEU A 1 186 ? -6.604 -6.470 -8.476 1.00 97.50 186 LEU A O 1
ATOM 1372 N N . CYS A 1 187 ? -7.269 -7.416 -10.408 1.00 96.06 187 CYS A N 1
ATOM 1373 C CA . CYS A 1 187 ? -7.586 -8.727 -9.837 1.00 96.06 187 CYS A CA 1
ATOM 1374 C C . CYS A 1 187 ? -6.711 -9.834 -10.443 1.00 96.06 187 CYS A C 1
ATOM 1376 O O . CYS A 1 187 ? -6.684 -9.999 -11.659 1.00 96.06 187 CYS A O 1
ATOM 1378 N N . ARG A 1 188 ? -6.019 -10.630 -9.620 1.00 94.62 188 ARG A N 1
ATOM 1379 C CA . ARG A 1 188 ? -5.151 -11.734 -10.084 1.00 94.62 188 ARG A CA 1
ATOM 1380 C C . ARG A 1 188 ? -4.102 -11.285 -11.116 1.00 94.62 188 ARG A C 1
ATOM 1382 O O . ARG A 1 188 ? -3.839 -11.974 -12.094 1.00 94.62 188 ARG A O 1
ATOM 1389 N N . CYS A 1 189 ? -3.498 -10.119 -10.908 1.00 95.00 189 CYS A N 1
ATOM 1390 C CA . CYS A 1 189 ? -2.425 -9.611 -11.762 1.00 95.00 189 CYS A CA 1
ATOM 1391 C C . CYS A 1 189 ? -1.046 -9.877 -11.144 1.00 95.00 189 CYS A C 1
ATOM 1393 O O . CYS A 1 189 ? -0.861 -9.768 -9.929 1.00 95.00 189 CYS A O 1
ATOM 1395 N N . VAL A 1 190 ? -0.055 -10.146 -11.994 1.00 94.06 190 VAL A N 1
ATOM 1396 C CA . VAL A 1 190 ? 1.364 -10.027 -11.625 1.00 94.06 190 VAL A CA 1
ATOM 1397 C C . VAL A 1 190 ? 1.834 -8.667 -12.121 1.00 94.06 190 VAL A C 1
ATOM 1399 O O . VAL A 1 190 ? 1.640 -8.332 -13.284 1.00 94.06 190 VAL A O 1
ATOM 1402 N N . ILE A 1 191 ? 2.390 -7.852 -11.236 1.00 94.69 191 ILE A N 1
ATOM 1403 C CA . ILE A 1 191 ? 2.700 -6.444 -11.475 1.00 94.69 191 ILE A CA 1
ATOM 1404 C C . ILE A 1 191 ? 4.204 -6.272 -11.293 1.00 94.69 191 ILE A C 1
ATOM 1406 O O . ILE A 1 191 ? 4.723 -6.381 -10.183 1.00 94.69 191 ILE A O 1
ATOM 1410 N N . ASP A 1 192 ? 4.898 -6.016 -12.393 1.00 92.81 192 ASP A N 1
ATOM 1411 C CA . ASP A 1 192 ? 6.345 -5.867 -12.445 1.00 92.81 192 ASP A CA 1
ATOM 1412 C C . ASP A 1 192 ? 6.680 -4.414 -12.793 1.00 92.81 192 ASP A C 1
ATOM 1414 O O . ASP A 1 192 ? 6.569 -3.972 -13.937 1.00 92.81 192 ASP A O 1
ATOM 1418 N N . LEU A 1 193 ? 7.027 -3.646 -11.760 1.00 92.31 193 LEU A N 1
ATOM 1419 C CA . LEU A 1 193 ? 7.432 -2.245 -11.877 1.00 92.31 193 LEU A CA 1
ATOM 1420 C C . LEU A 1 193 ? 8.960 -2.102 -11.903 1.00 92.31 193 LEU A C 1
ATOM 1422 O O . LEU A 1 193 ? 9.468 -0.976 -11.914 1.00 92.31 193 LEU A O 1
ATOM 1426 N N . CYS A 1 194 ? 9.710 -3.210 -11.864 1.00 86.06 194 CYS A N 1
ATOM 1427 C CA . CYS A 1 194 ? 11.162 -3.160 -11.933 1.00 86.06 194 CYS A CA 1
ATOM 1428 C C . CYS A 1 194 ? 11.587 -2.594 -13.296 1.00 86.06 194 CYS A C 1
ATOM 1430 O O . CYS A 1 194 ? 11.107 -3.041 -14.338 1.00 86.06 194 CYS A O 1
ATOM 1432 N N . PRO A 1 195 ? 12.481 -1.589 -13.323 1.00 73.19 195 PRO A N 1
ATOM 1433 C CA . PRO A 1 195 ? 12.825 -0.914 -14.563 1.00 73.19 195 PRO A CA 1
ATOM 1434 C C . PRO A 1 195 ? 13.565 -1.904 -15.476 1.00 73.19 195 PRO A C 1
ATOM 1436 O O . PRO A 1 195 ? 14.655 -2.342 -15.091 1.00 73.19 195 PRO A O 1
ATOM 1439 N N . PRO A 1 196 ? 13.044 -2.231 -16.678 1.00 65.56 196 PRO A N 1
ATOM 1440 C CA . PRO A 1 196 ? 13.623 -3.263 -17.534 1.00 65.56 196 PRO A CA 1
ATOM 1441 C C . PRO A 1 196 ? 15.094 -2.959 -17.792 1.00 65.56 196 PRO A C 1
ATOM 1443 O O . PRO A 1 196 ? 15.480 -1.787 -17.904 1.00 65.56 196 PRO A O 1
ATOM 1446 N N . HIS A 1 197 ? 15.932 -3.994 -17.845 1.00 56.31 197 HIS A N 1
ATOM 1447 C CA . HIS A 1 197 ? 17.339 -3.795 -18.168 1.00 56.31 197 HIS A CA 1
ATOM 1448 C C . HIS A 1 197 ? 17.441 -3.035 -19.490 1.00 56.31 197 HIS A C 1
ATOM 1450 O O . HIS A 1 197 ? 16.818 -3.411 -20.483 1.00 56.31 197 HIS A O 1
ATOM 1456 N N . ALA A 1 198 ? 18.253 -1.976 -19.503 1.00 48.19 198 ALA A N 1
ATOM 1457 C CA . ALA A 1 198 ? 18.861 -1.618 -20.767 1.00 48.19 198 ALA A CA 1
ATOM 1458 C C . ALA A 1 198 ? 19.668 -2.852 -21.178 1.00 48.19 198 ALA A C 1
ATOM 1460 O O . ALA A 1 198 ? 20.431 -3.381 -20.364 1.00 48.19 198 ALA A O 1
ATOM 1461 N N . THR A 1 199 ? 19.475 -3.332 -22.404 1.00 44.03 199 THR A N 1
ATOM 1462 C CA . THR A 1 199 ? 20.512 -4.140 -23.036 1.00 44.03 199 THR A CA 1
ATOM 1463 C C . THR A 1 199 ? 21.787 -3.316 -22.925 1.00 44.03 199 THR A C 1
ATOM 1465 O O . THR A 1 199 ? 21.784 -2.159 -23.355 1.00 44.03 199 THR A O 1
ATOM 1468 N N . GLU A 1 200 ? 22.825 -3.859 -22.282 1.00 41.53 200 GLU A N 1
ATOM 1469 C CA . GLU A 1 200 ? 24.151 -3.239 -22.308 1.00 41.53 200 GLU A CA 1
ATOM 1470 C C . GLU A 1 200 ? 24.439 -2.897 -23.776 1.00 41.53 200 GLU A C 1
ATOM 1472 O O . GLU A 1 200 ? 24.313 -3.796 -24.615 1.00 41.53 200 GLU A O 1
ATOM 1477 N N . PRO A 1 201 ? 24.733 -1.633 -24.131 1.00 46.06 201 PRO A N 1
ATOM 1478 C CA . PRO A 1 201 ? 25.083 -1.319 -25.505 1.00 46.06 201 PRO A CA 1
ATOM 1479 C C . PRO A 1 201 ? 26.326 -2.145 -25.837 1.00 46.06 201 PRO A C 1
ATOM 1481 O O . PRO A 1 201 ? 27.367 -1.939 -25.210 1.00 46.06 201 PRO A O 1
ATOM 1484 N N . GLU A 1 202 ? 26.162 -3.111 -26.754 1.00 38.84 202 GLU A N 1
ATOM 1485 C CA . GLU A 1 202 ? 27.176 -4.092 -27.169 1.00 38.84 202 GLU A CA 1
ATOM 1486 C C . GLU A 1 202 ? 28.556 -3.443 -27.151 1.00 38.84 202 GLU A C 1
ATOM 1488 O O . GLU A 1 202 ? 28.762 -2.433 -27.831 1.00 38.84 202 GLU A O 1
ATOM 1493 N N . ARG A 1 203 ? 29.456 -3.962 -26.301 1.00 45.44 203 ARG A N 1
ATOM 1494 C CA . ARG A 1 203 ? 30.645 -3.235 -25.829 1.00 45.44 203 ARG A CA 1
ATOM 1495 C C . ARG A 1 203 ? 31.683 -3.078 -26.943 1.00 45.44 203 ARG A C 1
ATOM 1497 O O . ARG A 1 203 ? 32.689 -3.786 -26.983 1.00 45.44 203 ARG A O 1
ATOM 1504 N N . GLY A 1 204 ? 31.414 -2.138 -27.846 1.00 46.22 204 GLY A N 1
ATOM 1505 C CA . GLY A 1 204 ? 32.289 -1.750 -28.938 1.00 46.22 204 GLY A CA 1
ATOM 1506 C C . GLY A 1 204 ? 33.664 -1.345 -28.401 1.00 46.22 204 GLY A C 1
ATOM 1507 O O . GLY A 1 204 ? 33.748 -0.785 -27.305 1.00 46.22 204 GLY A O 1
ATOM 1508 N N . PRO A 1 205 ? 34.745 -1.656 -29.134 1.00 49.47 205 PRO A N 1
ATOM 1509 C CA . PRO A 1 205 ? 36.101 -1.499 -28.630 1.00 49.47 205 PRO A CA 1
ATOM 1510 C C . PRO A 1 205 ? 36.399 -0.038 -28.285 1.00 49.47 205 PRO A C 1
ATOM 1512 O O . PRO A 1 205 ? 36.131 0.869 -29.073 1.00 49.47 205 PRO A O 1
ATOM 1515 N N . GLU A 1 206 ? 36.974 0.180 -27.102 1.00 47.38 206 GLU A N 1
ATOM 1516 C CA . GLU A 1 206 ? 37.295 1.517 -26.613 1.00 47.38 206 GLU A CA 1
ATOM 1517 C C . GLU A 1 206 ? 38.373 2.177 -27.482 1.00 47.38 206 GLU A C 1
ATOM 1519 O O . GLU A 1 206 ? 39.541 1.789 -27.467 1.00 47.38 206 GLU A O 1
ATOM 1524 N N . LEU A 1 207 ? 37.985 3.228 -28.204 1.00 41.09 207 LEU A N 1
ATOM 1525 C CA . LEU A 1 207 ? 38.903 4.205 -28.779 1.00 41.09 207 LEU A CA 1
ATOM 1526 C C . LEU A 1 207 ? 38.616 5.558 -28.133 1.00 41.09 207 LEU A C 1
ATOM 1528 O O . LEU A 1 207 ? 37.647 6.241 -28.466 1.00 41.09 207 LEU A O 1
ATOM 1532 N N . GLY A 1 208 ? 39.449 5.918 -27.158 1.00 44.25 208 GLY A N 1
ATOM 1533 C CA . GLY A 1 208 ? 39.320 7.171 -26.428 1.00 44.25 208 GLY A CA 1
ATOM 1534 C C . GLY A 1 208 ? 39.588 8.378 -27.324 1.00 44.25 208 GLY A C 1
ATOM 1535 O O . GLY A 1 208 ? 40.676 8.514 -27.879 1.00 44.25 208 GLY A O 1
ATOM 1536 N N . LEU A 1 209 ? 38.618 9.290 -27.408 1.00 42.06 209 LEU A N 1
ATOM 1537 C CA . LEU A 1 209 ? 38.804 10.624 -27.971 1.00 42.06 209 LEU A CA 1
ATOM 1538 C C . LEU A 1 209 ? 38.324 11.678 -26.977 1.00 42.06 209 LEU A C 1
ATOM 1540 O O . LEU A 1 209 ? 37.127 11.890 -26.784 1.00 42.06 209 LEU A O 1
ATOM 1544 N N . SER A 1 210 ? 39.283 12.377 -26.375 1.00 45.97 210 SER A N 1
ATOM 1545 C CA . SER A 1 210 ? 39.043 13.682 -25.772 1.00 45.97 210 SER A CA 1
ATOM 1546 C C . SER A 1 210 ? 38.676 14.675 -26.876 1.00 45.97 210 SER A C 1
ATOM 1548 O O . SER A 1 210 ? 39.498 14.939 -27.754 1.00 45.97 210 SER A O 1
ATOM 1550 N N . SER A 1 211 ? 37.481 15.257 -26.818 1.00 38.47 211 SER A N 1
ATOM 1551 C CA . SER A 1 211 ? 37.122 16.411 -27.642 1.00 38.47 211 SER A CA 1
ATOM 1552 C C . SER A 1 211 ? 36.359 17.428 -26.804 1.00 38.47 211 SER A C 1
ATOM 1554 O O . SER A 1 211 ? 35.524 17.060 -25.977 1.00 38.47 211 SER A O 1
ATOM 1556 N N . VAL A 1 212 ? 36.680 18.704 -27.005 1.00 50.12 212 VAL A N 1
ATOM 1557 C CA . VAL A 1 212 ? 36.065 19.838 -26.315 1.00 50.12 212 VAL A CA 1
ATOM 1558 C C . VAL A 1 212 ? 35.114 20.513 -27.291 1.00 50.12 212 VAL A C 1
ATOM 1560 O O . VAL A 1 212 ? 35.562 21.274 -28.142 1.00 50.12 212 VAL A O 1
ATOM 1563 N N . ASP A 1 213 ? 33.813 20.261 -27.151 1.00 39.22 213 ASP A N 1
ATOM 1564 C CA . ASP A 1 213 ? 32.793 21.172 -27.676 1.00 39.22 213 ASP A CA 1
ATOM 1565 C C . ASP A 1 213 ? 31.510 21.134 -26.825 1.00 39.22 213 ASP A C 1
ATOM 1567 O O . ASP A 1 213 ? 31.134 20.102 -26.265 1.00 39.22 213 ASP A O 1
ATOM 1571 N N . GLY A 1 214 ? 30.852 22.284 -26.697 1.00 45.78 214 GLY A N 1
ATOM 1572 C CA . GLY A 1 214 ? 29.814 22.588 -25.709 1.00 45.78 214 GLY A CA 1
ATOM 1573 C C . GLY A 1 214 ? 28.403 22.105 -26.053 1.00 45.78 214 GLY A C 1
ATOM 1574 O O . GLY A 1 214 ? 27.433 22.690 -25.573 1.00 45.78 214 GLY A O 1
ATOM 1575 N N . THR A 1 215 ? 28.252 21.070 -26.882 1.00 38.72 215 THR A N 1
ATOM 1576 C CA . THR A 1 215 ? 26.923 20.556 -27.255 1.00 38.72 215 THR A CA 1
ATOM 1577 C C . THR A 1 215 ? 26.408 19.580 -26.200 1.00 38.72 215 THR A C 1
ATOM 1579 O O . THR A 1 215 ? 26.968 18.500 -26.001 1.00 38.72 215 THR A O 1
ATOM 1582 N N . ALA A 1 216 ? 25.315 19.943 -25.526 1.00 44.12 216 ALA A N 1
ATOM 1583 C CA . ALA A 1 216 ? 24.710 19.119 -24.485 1.00 44.12 216 ALA A CA 1
ATOM 1584 C C . ALA A 1 216 ? 24.226 17.768 -25.045 1.00 44.12 216 ALA A C 1
ATOM 1586 O O . ALA A 1 216 ? 23.196 17.684 -25.714 1.00 44.12 216 ALA A O 1
ATOM 1587 N N . ARG A 1 217 ? 24.947 16.685 -24.726 1.00 41.03 217 ARG A N 1
ATOM 1588 C CA . ARG A 1 217 ? 24.447 15.315 -24.900 1.00 41.03 217 ARG A CA 1
ATOM 1589 C C . ARG A 1 217 ? 23.240 15.128 -23.985 1.00 41.03 217 ARG A C 1
ATOM 1591 O O . ARG A 1 217 ? 23.418 14.868 -22.798 1.00 41.03 217 ARG A O 1
ATOM 1598 N N . THR A 1 218 ? 22.035 15.228 -24.541 1.00 42.66 218 THR A N 1
ATOM 1599 C CA . THR A 1 218 ? 20.785 14.877 -23.856 1.00 42.66 218 THR A CA 1
ATOM 1600 C C . THR A 1 218 ? 20.825 13.399 -23.481 1.00 42.66 218 THR A C 1
ATOM 1602 O O . THR A 1 218 ? 20.480 12.525 -24.276 1.00 42.66 218 THR A O 1
ATOM 1605 N N . THR A 1 219 ? 21.309 13.098 -22.277 1.00 52.72 219 THR A N 1
ATOM 1606 C CA . THR A 1 219 ? 21.284 11.750 -21.720 1.00 52.72 219 THR A CA 1
ATOM 1607 C C . THR A 1 219 ? 19.828 11.347 -21.561 1.00 52.72 219 THR A C 1
ATOM 1609 O O . THR A 1 219 ? 19.071 11.976 -20.825 1.00 52.72 219 THR A O 1
ATOM 1612 N N . LEU A 1 220 ? 19.416 10.328 -22.313 1.00 57.22 220 LEU A N 1
ATOM 1613 C CA . LEU A 1 220 ? 18.026 9.901 -22.391 1.00 57.22 220 LEU A CA 1
ATOM 1614 C C . LEU A 1 220 ? 17.608 9.308 -21.041 1.00 57.22 220 LEU A C 1
ATOM 1616 O O . LEU A 1 220 ? 17.921 8.160 -20.725 1.00 57.22 220 LEU A O 1
ATOM 1620 N N . THR A 1 221 ? 16.977 10.130 -20.202 1.00 68.44 221 THR A N 1
ATOM 1621 C CA . THR A 1 221 ? 16.729 9.798 -18.800 1.00 68.44 221 THR A CA 1
ATOM 1622 C C . THR A 1 221 ? 15.741 8.644 -18.686 1.00 68.44 221 THR A C 1
ATOM 1624 O O . THR A 1 221 ? 14.628 8.673 -19.221 1.00 68.44 221 THR A O 1
ATOM 1627 N N . LYS A 1 222 ? 16.161 7.597 -17.968 1.00 76.19 222 LYS A N 1
ATOM 1628 C CA . LYS A 1 222 ? 15.306 6.450 -17.664 1.00 76.19 222 LYS A CA 1
ATOM 1629 C C . LYS A 1 222 ? 14.131 6.919 -16.788 1.00 76.19 222 LYS A C 1
ATOM 1631 O O . LYS A 1 222 ? 14.369 7.681 -15.845 1.00 76.19 222 LYS A O 1
ATOM 1636 N N . PRO A 1 223 ? 12.886 6.483 -17.057 1.00 87.00 223 PRO A N 1
ATOM 1637 C CA . PRO A 1 223 ? 11.751 6.823 -16.208 1.00 87.00 223 PRO A CA 1
ATOM 1638 C C . PRO A 1 223 ? 11.988 6.347 -14.767 1.00 87.00 223 PRO A C 1
ATOM 1640 O O . PRO A 1 223 ? 12.257 5.171 -14.523 1.00 87.00 223 PRO A O 1
ATOM 1643 N N . THR A 1 224 ? 11.895 7.274 -13.813 1.00 89.81 224 THR A N 1
ATOM 1644 C CA . THR A 1 224 ? 12.094 7.040 -12.376 1.00 89.81 224 THR A CA 1
ATOM 1645 C C . THR A 1 224 ? 10.749 7.110 -11.664 1.00 89.81 224 THR A C 1
ATOM 1647 O O . THR A 1 224 ? 10.166 8.189 -11.553 1.00 89.81 224 THR A O 1
ATOM 1650 N N . LEU A 1 225 ? 10.265 5.971 -11.163 1.00 91.62 225 LEU A N 1
ATOM 1651 C CA . LEU A 1 225 ? 9.064 5.926 -10.329 1.00 91.62 225 LEU A CA 1
ATOM 1652 C C . LEU A 1 225 ? 9.385 6.583 -8.983 1.00 91.62 225 LEU A C 1
ATOM 1654 O O . LEU A 1 225 ? 10.197 6.057 -8.225 1.00 91.62 225 LEU A O 1
ATOM 1658 N N . THR A 1 226 ? 8.788 7.738 -8.694 1.00 92.25 226 THR A N 1
ATOM 1659 C CA . THR A 1 226 ? 9.011 8.448 -7.425 1.00 92.25 226 THR A CA 1
ATOM 1660 C C . THR A 1 226 ? 7.955 8.107 -6.387 1.00 92.25 226 THR A C 1
ATOM 1662 O O . THR A 1 226 ? 8.307 7.901 -5.229 1.00 92.25 226 THR A O 1
ATOM 1665 N N . THR A 1 227 ? 6.694 7.993 -6.805 1.00 94.00 227 THR A N 1
ATOM 1666 C CA . THR A 1 227 ? 5.551 7.730 -5.923 1.00 94.00 227 THR A CA 1
ATOM 1667 C C . THR A 1 227 ? 4.666 6.640 -6.515 1.00 94.00 227 THR A C 1
ATOM 1669 O O . THR A 1 227 ? 4.264 6.725 -7.677 1.00 94.00 227 THR A O 1
ATOM 1672 N N . LEU A 1 228 ? 4.323 5.640 -5.703 1.00 96.56 228 LEU A N 1
ATOM 1673 C CA . LEU A 1 228 ? 3.395 4.568 -6.059 1.00 96.56 228 LEU A CA 1
ATOM 1674 C C . LEU A 1 228 ? 2.107 4.694 -5.242 1.00 96.56 228 LEU A C 1
ATOM 1676 O O . LEU A 1 228 ? 2.145 4.785 -4.018 1.00 96.56 228 LEU A O 1
ATOM 1680 N N . HIS A 1 229 ? 0.964 4.646 -5.912 1.00 97.31 229 HIS A N 1
ATOM 1681 C CA . HIS A 1 229 ? -0.350 4.525 -5.297 1.00 97.31 229 HIS A CA 1
ATOM 1682 C C . HIS A 1 229 ? -1.007 3.235 -5.788 1.00 97.31 229 HIS A C 1
ATOM 1684 O O . HIS A 1 229 ? -1.159 3.046 -6.993 1.00 97.31 229 HIS A O 1
ATOM 1690 N N . ALA A 1 230 ? -1.397 2.351 -4.872 1.00 97.88 230 ALA A N 1
ATOM 1691 C CA . ALA A 1 230 ? -2.136 1.134 -5.185 1.00 97.88 230 ALA A CA 1
ATOM 1692 C C . ALA A 1 230 ? -3.414 1.065 -4.340 1.00 97.88 230 ALA A C 1
ATOM 1694 O O . ALA A 1 230 ? -3.367 1.198 -3.112 1.00 97.88 230 ALA A O 1
ATOM 1695 N N . LYS A 1 231 ? -4.554 0.870 -5.007 1.00 98.00 231 LYS A N 1
ATOM 1696 C CA . LYS A 1 231 ? -5.881 0.825 -4.386 1.00 98.00 231 LYS A CA 1
ATOM 1697 C C . LYS A 1 231 ? -6.749 -0.275 -4.996 1.00 98.00 231 LYS A C 1
ATOM 1699 O O . LYS A 1 231 ? -6.817 -0.349 -6.211 1.00 98.00 231 LYS A O 1
ATOM 1704 N N . ASP A 1 232 ? -7.478 -1.053 -4.199 1.00 98.06 232 ASP A N 1
ATOM 1705 C CA . ASP A 1 232 ? -8.344 -2.137 -4.710 1.00 98.06 232 ASP A CA 1
ATOM 1706 C C . ASP A 1 232 ? -7.560 -3.116 -5.605 1.00 98.06 232 ASP A C 1
ATOM 1708 O O . ASP A 1 232 ? -7.747 -3.221 -6.821 1.00 98.06 232 ASP A O 1
ATOM 1712 N N . LEU A 1 233 ? -6.584 -3.775 -4.980 1.00 97.88 233 LEU A N 1
ATOM 1713 C CA . LEU A 1 233 ? -5.795 -4.850 -5.577 1.00 97.88 233 LEU A CA 1
ATOM 1714 C C . LEU A 1 233 ? -6.162 -6.154 -4.868 1.00 97.88 233 LEU A C 1
ATOM 1716 O O . LEU A 1 233 ? -6.066 -6.242 -3.644 1.00 97.88 233 LEU A O 1
ATOM 1720 N N . GLN A 1 234 ? -6.567 -7.165 -5.633 1.00 96.38 234 GLN A N 1
ATOM 1721 C CA . GLN A 1 234 ? -7.096 -8.419 -5.096 1.00 96.38 234 GLN A CA 1
ATOM 1722 C C . GLN A 1 234 ? -6.359 -9.614 -5.708 1.00 96.38 234 GLN A C 1
ATOM 1724 O O . GLN A 1 234 ? -6.345 -9.770 -6.929 1.00 96.38 234 GLN A O 1
ATOM 1729 N N . GLN A 1 235 ? -5.763 -10.476 -4.880 1.00 95.31 235 GLN A N 1
ATOM 1730 C CA . GLN A 1 235 ? -5.020 -11.670 -5.326 1.00 95.31 235 GLN A CA 1
ATOM 1731 C C . GLN A 1 235 ? -3.838 -11.350 -6.265 1.00 95.31 235 GLN A C 1
ATOM 1733 O O . GLN A 1 235 ? -3.479 -12.151 -7.127 1.00 95.31 235 GLN A O 1
ATOM 1738 N N . CYS A 1 236 ? -3.240 -10.165 -6.107 1.00 95.94 236 CYS A N 1
ATOM 1739 C CA . CYS A 1 236 ? -2.156 -9.655 -6.945 1.00 95.94 236 CYS A CA 1
ATOM 1740 C C . CYS A 1 236 ? -0.772 -9.862 -6.312 1.00 95.94 236 CYS A C 1
ATOM 1742 O O . CYS A 1 236 ? -0.602 -9.820 -5.092 1.00 95.94 236 CYS A O 1
ATOM 1744 N N . ILE A 1 237 ? 0.244 -10.008 -7.163 1.00 94.75 237 ILE A N 1
ATOM 1745 C CA . ILE A 1 237 ? 1.658 -10.028 -6.764 1.00 94.75 237 ILE A CA 1
ATOM 1746 C C . ILE A 1 237 ? 2.319 -8.800 -7.374 1.00 94.75 237 ILE A C 1
ATOM 1748 O O . ILE A 1 237 ? 2.267 -8.634 -8.588 1.00 94.75 237 ILE A O 1
ATOM 1752 N N . MET A 1 238 ? 2.931 -7.941 -6.561 1.00 95.06 238 MET A N 1
ATOM 1753 C CA . MET A 1 238 ? 3.549 -6.695 -7.017 1.00 95.06 238 MET A CA 1
ATOM 1754 C C . MET A 1 238 ? 5.013 -6.612 -6.597 1.00 95.06 238 MET A C 1
ATOM 1756 O O . MET A 1 238 ? 5.322 -6.677 -5.408 1.00 95.06 238 MET A O 1
ATOM 1760 N N . VAL A 1 239 ? 5.900 -6.414 -7.571 1.00 93.81 239 VAL A N 1
ATOM 1761 C CA . VAL A 1 239 ? 7.334 -6.189 -7.369 1.00 93.81 239 VAL A CA 1
ATOM 1762 C C . VAL A 1 239 ? 7.682 -4.788 -7.860 1.00 93.81 239 VAL A C 1
ATOM 1764 O O . VAL A 1 239 ? 7.369 -4.420 -8.993 1.00 93.81 239 VAL A O 1
ATOM 1767 N N . ALA A 1 240 ? 8.310 -3.994 -6.998 1.00 92.81 240 ALA A N 1
ATOM 1768 C CA . ALA A 1 240 ? 8.655 -2.606 -7.259 1.00 92.81 240 ALA A CA 1
ATOM 1769 C C . ALA A 1 240 ? 10.114 -2.293 -6.879 1.00 92.81 240 ALA A C 1
ATOM 1771 O O . ALA A 1 240 ? 10.640 -2.863 -5.919 1.00 92.81 240 ALA A O 1
ATOM 1772 N N . PRO A 1 241 ? 10.779 -1.371 -7.604 1.00 89.44 241 PRO A N 1
ATOM 1773 C CA . PRO A 1 241 ? 12.113 -0.899 -7.251 1.00 89.44 241 PRO A CA 1
ATOM 1774 C C . PRO A 1 241 ? 12.091 -0.111 -5.932 1.00 89.44 241 PRO A C 1
ATOM 1776 O O . PRO A 1 241 ? 11.031 0.246 -5.416 1.00 89.44 241 PRO A O 1
ATOM 1779 N N . VAL A 1 242 ? 13.273 0.206 -5.397 1.00 90.19 242 VAL A N 1
ATOM 1780 C CA . VAL A 1 242 ? 13.388 1.134 -4.264 1.00 90.19 242 VAL A CA 1
ATOM 1781 C C . VAL A 1 242 ? 13.003 2.539 -4.732 1.00 90.19 242 VAL A C 1
ATOM 1783 O O . VAL A 1 242 ? 13.711 3.155 -5.528 1.00 90.19 242 VAL A O 1
ATOM 1786 N N . LEU A 1 243 ? 11.869 3.034 -4.242 1.00 91.00 243 LEU A N 1
ATOM 1787 C CA . LEU A 1 243 ? 11.337 4.350 -4.566 1.00 91.00 243 LEU A CA 1
ATOM 1788 C C . LEU A 1 243 ? 12.058 5.436 -3.745 1.00 91.00 243 LEU A C 1
ATOM 1790 O O . LEU A 1 243 ? 12.206 5.282 -2.527 1.00 91.00 243 LEU A O 1
ATOM 1794 N N . PRO A 1 244 ? 12.464 6.566 -4.357 1.00 90.44 244 PRO A N 1
ATOM 1795 C CA . PRO A 1 244 ? 12.983 7.716 -3.618 1.00 90.44 244 PRO A CA 1
ATOM 1796 C C . PRO A 1 244 ? 11.874 8.451 -2.841 1.00 90.44 244 PRO A C 1
ATOM 1798 O O . PRO A 1 244 ? 12.152 9.104 -1.837 1.00 90.44 244 PRO A O 1
ATOM 1801 N N . GLY A 1 245 ? 10.619 8.342 -3.291 1.00 91.12 245 GLY A N 1
ATOM 1802 C CA . GLY A 1 245 ? 9.423 8.765 -2.565 1.00 91.12 245 GLY A CA 1
ATOM 1803 C C . GLY A 1 245 ? 8.683 7.580 -1.938 1.00 91.12 245 GLY A C 1
ATOM 1804 O O . GLY A 1 245 ? 9.285 6.563 -1.590 1.00 91.12 245 GLY A O 1
ATOM 1805 N N . SER A 1 246 ? 7.377 7.738 -1.733 1.00 92.19 246 SER A N 1
ATOM 1806 C CA . SER A 1 246 ? 6.549 6.815 -0.953 1.00 92.19 246 SER A CA 1
ATOM 1807 C C . SER A 1 246 ? 5.752 5.824 -1.809 1.00 92.19 246 SER A C 1
ATOM 1809 O O . SER A 1 246 ? 5.435 6.070 -2.974 1.00 92.19 246 SER A O 1
ATOM 1811 N N . ALA A 1 247 ? 5.369 4.708 -1.185 1.00 95.44 247 ALA A N 1
ATOM 1812 C CA . ALA A 1 247 ? 4.288 3.850 -1.652 1.00 95.44 247 ALA A CA 1
ATOM 1813 C C . ALA A 1 247 ? 3.085 4.002 -0.706 1.00 95.44 247 ALA A C 1
ATOM 1815 O O . ALA A 1 247 ? 3.238 3.865 0.507 1.00 95.44 247 ALA A O 1
ATOM 1816 N N . MET A 1 248 ? 1.899 4.279 -1.249 1.00 96.44 248 MET A N 1
ATOM 1817 C CA . MET A 1 248 ? 0.631 4.269 -0.517 1.00 96.44 248 MET A CA 1
ATOM 1818 C C . MET A 1 248 ? -0.216 3.095 -1.008 1.00 96.44 248 MET A C 1
ATOM 1820 O O . MET A 1 248 ? -0.581 3.036 -2.181 1.00 96.44 248 MET A O 1
ATOM 1824 N N . LEU A 1 249 ? -0.500 2.165 -0.099 1.00 97.00 249 LEU A N 1
ATOM 1825 C CA . LEU A 1 249 ? -1.243 0.932 -0.350 1.00 97.00 249 LEU A CA 1
ATOM 1826 C C . LEU A 1 249 ? -2.579 1.005 0.399 1.00 97.00 249 LEU A C 1
ATOM 1828 O O . LEU A 1 249 ? -2.603 1.374 1.572 1.00 97.00 249 LEU A O 1
ATOM 1832 N N . SER A 1 250 ? -3.688 0.683 -0.265 1.00 96.56 250 SER A N 1
ATOM 1833 C CA . SER A 1 250 ? -5.037 0.781 0.310 1.00 96.56 250 SER A CA 1
ATOM 1834 C C . SER A 1 250 ? -5.983 -0.262 -0.282 1.00 96.56 250 SER A C 1
ATOM 1836 O O . SER A 1 250 ? -5.832 -0.644 -1.438 1.00 96.56 250 SER A O 1
ATOM 1838 N N . GLU A 1 251 ? -6.960 -0.729 0.503 1.00 97.38 251 GLU A N 1
ATOM 1839 C CA . GLU A 1 251 ? -7.999 -1.668 0.033 1.00 97.38 251 GLU A CA 1
ATOM 1840 C C . GLU A 1 251 ? -7.407 -2.901 -0.697 1.00 97.38 251 GLU A C 1
ATOM 1842 O O . GLU A 1 251 ? -7.906 -3.327 -1.731 1.00 97.38 251 GLU A O 1
ATOM 1847 N N . MET A 1 252 ? -6.298 -3.454 -0.187 1.00 96.44 252 MET A N 1
ATOM 1848 C CA . MET A 1 252 ? -5.619 -4.616 -0.779 1.00 96.44 252 MET A CA 1
ATOM 1849 C C . MET A 1 252 ? -6.009 -5.914 -0.063 1.00 96.44 252 MET A C 1
ATOM 1851 O O . MET A 1 252 ? -6.016 -5.959 1.166 1.00 96.44 252 MET A O 1
ATOM 1855 N N . VAL A 1 253 ? -6.300 -6.970 -0.828 1.00 95.81 253 VAL A N 1
ATOM 1856 C CA . VAL A 1 253 ? -6.769 -8.278 -0.328 1.00 95.81 253 VAL A CA 1
ATOM 1857 C C . VAL A 1 253 ? -5.955 -9.402 -0.971 1.00 95.81 253 VAL A C 1
ATOM 1859 O O . VAL A 1 253 ? -5.703 -9.366 -2.175 1.00 95.81 253 VAL A O 1
ATOM 1862 N N . ASP A 1 254 ? -5.534 -10.394 -0.182 1.00 95.12 254 ASP A N 1
ATOM 1863 C CA . ASP A 1 254 ? -4.738 -11.554 -0.623 1.00 95.12 254 ASP A CA 1
ATOM 1864 C C . ASP A 1 254 ? -3.521 -11.176 -1.500 1.00 95.12 254 ASP A C 1
ATOM 1866 O O . ASP A 1 254 ? -3.270 -11.809 -2.521 1.00 95.12 254 ASP A O 1
ATOM 1870 N N . CYS A 1 255 ? -2.793 -10.102 -1.173 1.00 95.31 255 CYS A N 1
ATOM 1871 C CA . CYS A 1 255 ? -1.716 -9.579 -2.024 1.00 95.31 255 CYS A CA 1
ATOM 1872 C C . CYS A 1 255 ? -0.313 -9.803 -1.448 1.00 95.31 255 CYS A C 1
ATOM 1874 O O . CYS A 1 255 ? -0.071 -9.580 -0.263 1.00 95.31 255 CYS A O 1
ATOM 1876 N N . LEU A 1 256 ? 0.639 -10.128 -2.326 1.00 94.81 256 LEU A N 1
ATOM 1877 C CA . LEU A 1 256 ? 2.072 -10.168 -2.021 1.00 94.81 256 LEU A CA 1
ATOM 1878 C C . LEU A 1 256 ? 2.747 -8.930 -2.620 1.00 94.81 256 LEU A C 1
ATOM 1880 O O . LEU A 1 256 ? 2.764 -8.765 -3.838 1.00 94.81 256 LEU A O 1
ATOM 1884 N N . VAL A 1 257 ? 3.305 -8.058 -1.776 1.00 95.00 257 VAL A N 1
ATOM 1885 C CA . VAL A 1 257 ? 3.924 -6.794 -2.210 1.00 95.00 257 VAL A CA 1
ATOM 1886 C C . VAL A 1 257 ? 5.386 -6.731 -1.781 1.00 95.00 257 VAL A C 1
ATOM 1888 O O . VAL A 1 257 ? 5.702 -6.843 -0.599 1.00 95.00 257 VAL A O 1
ATOM 1891 N N . ILE A 1 258 ? 6.269 -6.503 -2.750 1.00 93.69 258 ILE A N 1
ATOM 1892 C CA . ILE A 1 258 ? 7.708 -6.314 -2.570 1.00 93.69 258 ILE A CA 1
ATOM 1893 C C . ILE A 1 258 ? 8.043 -4.904 -3.061 1.00 93.69 258 ILE A C 1
ATOM 1895 O O . ILE A 1 258 ? 7.994 -4.632 -4.258 1.00 93.69 258 ILE A O 1
ATOM 1899 N N . VAL A 1 259 ? 8.352 -3.995 -2.136 1.00 92.44 259 VAL A N 1
ATOM 1900 C CA . VAL A 1 259 ? 8.650 -2.584 -2.426 1.00 92.44 259 VAL A CA 1
ATOM 1901 C C . VAL A 1 259 ? 9.657 -2.031 -1.418 1.00 92.44 259 VAL A C 1
ATOM 1903 O O . VAL A 1 259 ? 9.591 -2.344 -0.229 1.00 92.44 259 VAL A O 1
ATOM 1906 N N . GLY A 1 260 ? 10.578 -1.186 -1.882 1.00 89.94 260 GLY A N 1
ATOM 1907 C CA . GLY A 1 260 ? 11.345 -0.282 -1.023 1.00 89.94 260 GLY A CA 1
ATOM 1908 C C . GLY A 1 260 ? 10.850 1.150 -1.216 1.00 89.94 260 GLY A C 1
ATOM 1909 O O . GLY A 1 260 ? 10.493 1.520 -2.327 1.00 89.94 260 GLY A O 1
ATOM 1910 N N . ALA A 1 261 ? 10.828 1.965 -0.165 1.00 88.31 261 ALA A N 1
ATOM 1911 C CA . ALA A 1 261 ? 10.430 3.372 -0.242 1.00 88.31 261 ALA A CA 1
ATOM 1912 C C . ALA A 1 261 ? 11.197 4.196 0.800 1.00 88.31 261 ALA A C 1
ATOM 1914 O O . ALA A 1 261 ? 11.406 3.708 1.912 1.00 88.31 261 ALA A O 1
ATOM 1915 N N . GLN A 1 262 ? 11.621 5.415 0.441 1.00 79.00 262 GLN A N 1
ATOM 1916 C CA . GLN A 1 262 ? 12.306 6.383 1.324 1.00 79.00 262 GLN A CA 1
ATOM 1917 C C . GLN A 1 262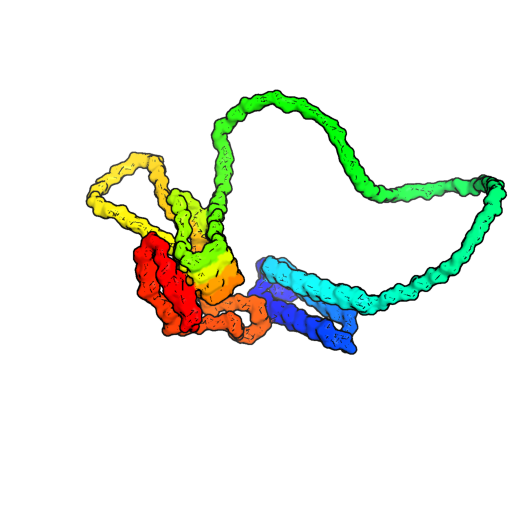 ? 13.392 5.763 2.230 1.00 79.00 262 GLN A C 1
ATOM 1919 O O . GLN A 1 262 ? 13.490 6.060 3.423 1.00 79.00 262 GLN A O 1
ATOM 1924 N N . GLN A 1 263 ? 14.221 4.877 1.669 1.00 62.53 263 GLN A N 1
ATOM 1925 C CA . GLN A 1 263 ? 15.242 4.177 2.445 1.00 62.53 263 GLN A CA 1
ATOM 1926 C C . GLN A 1 263 ? 16.392 5.115 2.837 1.00 62.53 263 GLN A C 1
ATOM 1928 O O . GLN A 1 263 ? 17.251 5.467 2.032 1.00 62.53 263 GLN A O 1
ATOM 1933 N N . VAL A 1 264 ? 16.419 5.472 4.122 1.00 57.47 264 VAL A N 1
ATOM 1934 C CA . VAL A 1 264 ? 17.641 5.870 4.835 1.00 57.47 264 VAL A CA 1
ATOM 1935 C C . VAL A 1 264 ? 18.570 4.642 4.923 1.00 57.47 264 VAL A C 1
ATOM 1937 O O . VAL A 1 264 ? 18.121 3.517 4.715 1.00 57.47 264 VAL A O 1
ATOM 1940 N N . TYR A 1 265 ? 19.849 4.836 5.263 1.00 68.12 265 TYR A N 1
ATOM 1941 C CA . TYR A 1 265 ? 20.876 3.784 5.394 1.00 68.12 265 TYR A CA 1
ATOM 1942 C C . TYR A 1 265 ? 20.477 2.524 6.200 1.00 68.12 265 TYR A C 1
ATOM 1944 O O . TYR A 1 265 ? 21.127 1.493 6.048 1.00 68.12 265 TYR A O 1
ATOM 1952 N N . GLU A 1 266 ? 19.437 2.577 7.039 1.00 81.44 266 GLU A N 1
ATOM 1953 C CA . GLU A 1 266 ? 18.917 1.434 7.796 1.00 81.44 266 GLU A CA 1
ATOM 1954 C C . GLU A 1 266 ? 17.380 1.336 7.698 1.00 81.44 266 GLU A C 1
ATOM 1956 O O . GLU A 1 266 ? 16.662 2.338 7.777 1.00 81.44 266 GLU A O 1
ATOM 1961 N N . SER A 1 267 ? 16.863 0.112 7.534 1.00 86.06 267 SER A N 1
ATOM 1962 C CA . SER A 1 267 ? 15.438 -0.163 7.297 1.00 86.06 267 SER A CA 1
ATOM 1963 C C . SER A 1 267 ? 14.645 -0.381 8.590 1.00 86.06 267 SER A C 1
ATOM 1965 O O . SER A 1 267 ? 14.781 -1.409 9.253 1.00 86.06 267 SER A O 1
ATOM 1967 N N . LYS A 1 268 ? 13.710 0.529 8.884 1.00 88.88 268 LYS A N 1
ATOM 1968 C CA . LYS A 1 268 ? 12.822 0.485 10.064 1.00 88.88 268 LYS A CA 1
ATOM 1969 C C . LYS A 1 268 ? 11.530 -0.326 9.869 1.00 88.88 268 LYS A C 1
ATOM 1971 O O . LYS A 1 268 ? 10.549 -0.092 10.564 1.00 88.88 268 LYS A O 1
ATOM 1976 N N . HIS A 1 269 ? 11.516 -1.284 8.943 1.00 89.19 269 HIS A N 1
ATOM 1977 C CA . HIS A 1 269 ? 10.337 -2.090 8.579 1.00 89.19 269 HIS A CA 1
ATOM 1978 C C . HIS A 1 269 ? 9.655 -2.846 9.743 1.00 89.19 269 HIS A C 1
ATOM 1980 O O . HIS A 1 269 ? 8.502 -3.240 9.613 1.00 89.19 269 HIS A O 1
ATOM 1986 N N . THR A 1 270 ? 10.331 -3.035 10.880 1.00 90.06 270 THR A N 1
ATOM 1987 C CA . THR A 1 270 ? 9.765 -3.639 12.101 1.00 90.06 270 THR A CA 1
ATOM 1988 C C . THR A 1 270 ? 9.056 -2.642 13.027 1.00 90.06 270 THR A C 1
ATOM 1990 O O . THR A 1 270 ? 8.378 -3.057 13.963 1.00 90.06 270 THR A O 1
ATOM 1993 N N . GLN A 1 271 ? 9.193 -1.333 12.791 1.00 89.44 271 GLN A N 1
ATOM 1994 C CA . GLN A 1 271 ? 8.643 -0.254 13.624 1.00 89.44 271 GLN A CA 1
ATOM 1995 C C . GLN A 1 271 ? 7.299 0.243 13.062 1.00 89.44 271 GLN A C 1
ATOM 1997 O O . GLN A 1 271 ? 7.107 1.436 12.828 1.00 89.44 271 GLN A O 1
ATOM 2002 N N . VAL A 1 272 ? 6.375 -0.686 12.798 1.00 90.25 272 VAL A N 1
ATOM 2003 C CA . VAL A 1 272 ? 5.067 -0.385 12.196 1.00 90.25 272 VAL A CA 1
ATOM 2004 C C . VAL A 1 272 ? 4.153 0.300 13.216 1.00 90.25 272 VAL A C 1
ATOM 2006 O O . VAL A 1 272 ? 3.799 -0.282 14.243 1.00 90.25 272 VAL A O 1
ATOM 2009 N N . GLN A 1 273 ? 3.734 1.530 12.911 1.00 89.38 273 GLN A N 1
ATOM 2010 C CA . GLN A 1 273 ? 2.706 2.233 13.673 1.00 89.38 273 GLN A CA 1
ATOM 2011 C C . GLN A 1 273 ? 1.315 1.820 13.181 1.00 89.38 273 GLN A C 1
ATOM 2013 O O . GLN A 1 273 ? 0.905 2.165 12.075 1.00 89.38 273 GLN A O 1
ATOM 2018 N N . ASP A 1 274 ? 0.578 1.108 14.029 1.00 90.56 274 ASP A N 1
ATOM 2019 C CA . ASP A 1 274 ? -0.855 0.887 13.851 1.00 90.56 274 ASP A CA 1
ATOM 2020 C C . ASP A 1 274 ? -1.623 2.070 14.460 1.00 90.56 274 ASP A C 1
ATOM 2022 O O . ASP A 1 274 ? -1.402 2.442 15.613 1.00 90.56 274 ASP A O 1
ATOM 2026 N N . PHE A 1 275 ? -2.500 2.690 13.671 1.00 88.50 275 PHE A N 1
ATOM 2027 C CA . PHE A 1 275 ? -3.249 3.878 14.078 1.00 88.50 275 PHE A CA 1
ATOM 2028 C C . PHE A 1 275 ? -4.609 3.568 14.717 1.00 88.50 275 PHE A C 1
ATOM 2030 O O . PHE A 1 275 ? -5.176 4.470 15.345 1.00 88.50 275 PHE A O 1
ATOM 2037 N N . ASP A 1 276 ? -5.139 2.353 14.563 1.00 85.94 276 ASP A N 1
ATOM 2038 C CA . ASP A 1 276 ? -6.415 1.903 15.137 1.00 85.94 276 ASP A CA 1
ATOM 2039 C C . ASP A 1 276 ? -6.207 1.018 16.384 1.00 85.94 276 ASP A C 1
ATOM 2041 O O . ASP A 1 276 ? -7.081 0.949 17.254 1.00 85.94 276 ASP A O 1
ATOM 2045 N N . TRP A 1 277 ? -5.021 0.424 16.557 1.00 86.81 277 TRP A N 1
ATOM 2046 C CA . TRP A 1 277 ? -4.615 -0.226 17.805 1.00 86.81 277 TRP A CA 1
ATOM 2047 C C . TRP A 1 277 ? -4.216 0.788 18.891 1.00 86.81 277 TRP A C 1
ATOM 2049 O O . TRP A 1 277 ? -3.051 1.086 19.134 1.00 86.81 277 TRP A O 1
ATOM 2059 N N . VAL A 1 278 ? -5.225 1.295 19.598 1.00 78.75 278 VAL A N 1
ATOM 2060 C CA . VAL A 1 278 ? -5.110 2.293 20.684 1.00 78.75 278 VAL A CA 1
ATOM 2061 C C . VAL A 1 278 ? -4.578 1.738 22.021 1.00 78.75 278 VAL A C 1
ATOM 2063 O O . VAL A 1 278 ? -4.634 2.425 23.040 1.00 78.75 278 VAL A O 1
ATOM 2066 N N . ARG A 1 279 ? -4.143 0.472 22.072 1.00 76.94 279 ARG A N 1
ATOM 2067 C CA . ARG A 1 279 ? -3.744 -0.226 23.310 1.00 76.94 279 ARG A CA 1
ATOM 2068 C C . ARG A 1 279 ? -2.226 -0.394 23.380 1.00 76.94 279 ARG A C 1
ATOM 2070 O O . ARG A 1 279 ? -1.557 -0.509 22.361 1.00 76.94 279 ARG A O 1
ATOM 2077 N N . GLY A 1 280 ? -1.682 -0.463 24.595 1.00 72.31 280 GLY A N 1
ATOM 2078 C CA . GLY A 1 280 ? -0.274 -0.813 24.799 1.00 72.31 280 GLY A CA 1
ATOM 2079 C C . GLY A 1 280 ? 0.033 -2.260 24.389 1.00 72.31 280 GLY A C 1
ATOM 2080 O O . GLY A 1 280 ? -0.814 -3.141 24.532 1.00 72.31 280 GLY A O 1
ATOM 2081 N N . GLY A 1 281 ? 1.258 -2.499 23.915 1.00 79.81 281 GLY A N 1
ATOM 2082 C CA . GLY A 1 281 ? 1.710 -3.794 23.391 1.00 79.81 281 GLY A CA 1
ATOM 2083 C C . GLY A 1 281 ? 1.681 -3.865 21.860 1.00 79.81 281 GLY A C 1
ATOM 2084 O O . GLY A 1 281 ? 1.339 -2.894 21.188 1.00 79.81 281 GLY A O 1
ATOM 2085 N N . GLN A 1 282 ? 2.068 -5.014 21.303 1.00 85.50 282 GLN A N 1
ATOM 2086 C CA . GLN A 1 282 ? 2.028 -5.254 19.858 1.00 85.50 282 GLN A CA 1
ATOM 2087 C C . GLN A 1 282 ? 0.575 -5.290 19.352 1.00 85.50 282 GLN A C 1
ATOM 2089 O O . GLN A 1 282 ? -0.300 -5.837 20.025 1.00 85.50 282 GLN A O 1
ATOM 2094 N N . SER A 1 283 ? 0.322 -4.719 18.170 1.00 91.62 283 SER A N 1
ATOM 2095 C CA . SER A 1 283 ? -0.990 -4.817 17.520 1.00 91.62 283 SER A CA 1
ATOM 2096 C C . SER A 1 283 ? -1.244 -6.240 17.004 1.00 91.62 283 SER A C 1
ATOM 2098 O O . SER A 1 283 ? -0.329 -6.841 16.442 1.00 91.62 283 SER A O 1
ATOM 2100 N N . PRO A 1 284 ? -2.474 -6.776 17.117 1.00 93.69 284 PRO A N 1
ATOM 2101 C CA . PRO A 1 284 ? -2.856 -8.031 16.474 1.00 93.69 284 PRO A CA 1
ATOM 2102 C C . PRO A 1 284 ? -3.017 -7.908 14.947 1.00 93.69 284 PRO A C 1
ATOM 2104 O O . PRO A 1 284 ? -3.114 -8.927 14.271 1.00 93.69 284 PRO A O 1
ATOM 2107 N N . ASN A 1 285 ? -3.060 -6.688 14.396 1.00 93.94 285 ASN A N 1
ATOM 2108 C CA . ASN A 1 285 ? -3.344 -6.450 12.976 1.00 93.94 285 ASN A CA 1
ATOM 2109 C C . ASN A 1 285 ? -2.122 -6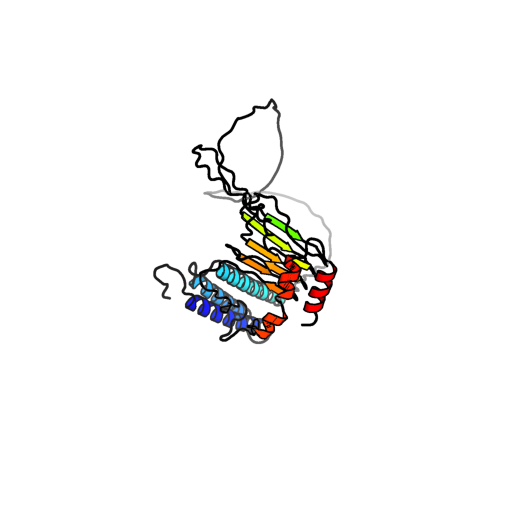.657 12.061 1.00 93.94 285 ASN A C 1
ATOM 2111 O O . ASN A 1 285 ? -2.267 -6.650 10.840 1.00 93.94 285 ASN A O 1
ATOM 2115 N N . TRP A 1 286 ? -0.916 -6.819 12.620 1.00 93.81 286 TRP A N 1
ATOM 2116 C CA . TRP A 1 286 ? 0.303 -7.092 11.857 1.00 93.81 286 TRP A CA 1
ATOM 2117 C C . TRP A 1 286 ? 1.275 -7.987 12.632 1.00 93.81 286 TRP A C 1
ATOM 2119 O O . TRP A 1 286 ? 1.338 -7.973 13.860 1.00 93.81 286 TRP A O 1
ATOM 2129 N N . SER A 1 287 ? 2.072 -8.766 11.902 1.00 94.19 287 SER A N 1
ATOM 2130 C CA . SER A 1 287 ? 3.106 -9.639 12.464 1.00 94.19 287 SER A CA 1
ATOM 2131 C C . SER A 1 287 ? 4.348 -9.652 11.573 1.00 94.19 287 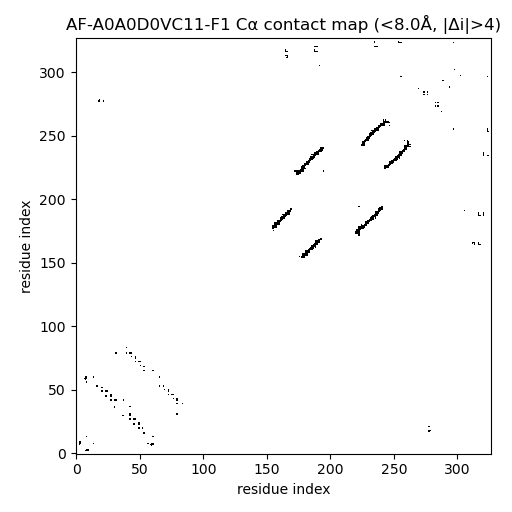SER A C 1
ATOM 2133 O O . SER A 1 287 ? 4.293 -9.252 10.410 1.00 94.19 287 SER A O 1
ATOM 2135 N N . LEU A 1 288 ? 5.484 -10.080 12.127 1.00 94.38 288 LEU A N 1
ATOM 2136 C CA . LEU A 1 288 ? 6.705 -10.310 11.357 1.00 94.38 288 LEU A CA 1
ATOM 2137 C C . LEU A 1 288 ? 6.750 -11.772 10.911 1.00 94.38 288 LEU A C 1
ATOM 2139 O O . LEU A 1 288 ? 6.622 -12.673 11.739 1.00 94.38 288 LEU A O 1
ATOM 2143 N N . LEU A 1 289 ? 6.974 -11.996 9.617 1.00 92.88 289 LEU A N 1
ATOM 2144 C CA . LEU A 1 289 ? 7.226 -13.327 9.071 1.00 92.88 289 LEU A CA 1
ATOM 2145 C C . LEU A 1 289 ? 8.636 -13.808 9.445 1.00 92.88 289 LEU A C 1
ATOM 2147 O O . LEU A 1 289 ? 9.583 -13.017 9.481 1.00 92.88 289 LEU A O 1
ATOM 2151 N N . SER A 1 290 ? 8.799 -15.115 9.663 1.00 92.81 290 SER A N 1
ATOM 2152 C CA . SER A 1 290 ? 10.130 -15.729 9.722 1.00 92.81 290 SER A CA 1
ATOM 2153 C C . SER A 1 290 ? 10.815 -15.675 8.350 1.00 92.81 290 SER A C 1
ATOM 2155 O O . SER A 1 290 ? 10.166 -15.526 7.310 1.00 92.81 290 SER A O 1
ATOM 2157 N N . LYS A 1 291 ? 12.145 -15.843 8.328 1.00 89.00 291 LYS A N 1
ATOM 2158 C CA . LYS A 1 291 ? 12.897 -15.959 7.066 1.00 89.00 291 LYS A CA 1
ATOM 2159 C C . LYS A 1 291 ? 12.395 -17.126 6.216 1.00 89.00 291 LYS A C 1
ATOM 2161 O O . LYS A 1 291 ? 12.298 -16.992 5.001 1.00 89.00 291 LYS A O 1
ATOM 2166 N N . ASP A 1 292 ? 12.036 -18.231 6.859 1.00 90.81 292 ASP A N 1
ATOM 2167 C CA . ASP A 1 292 ? 11.547 -19.442 6.202 1.00 90.81 292 ASP A CA 1
ATOM 2168 C C . ASP A 1 292 ? 10.179 -19.181 5.559 1.00 90.81 292 ASP A C 1
ATOM 2170 O O . ASP A 1 292 ? 10.013 -19.428 4.366 1.00 90.81 292 ASP A O 1
ATOM 2174 N N . GLN A 1 293 ? 9.245 -18.565 6.298 1.00 90.19 293 GLN A N 1
ATOM 2175 C CA . GLN A 1 293 ? 7.939 -18.144 5.774 1.00 90.19 293 GLN A CA 1
ATOM 2176 C C . GLN A 1 293 ? 8.091 -17.198 4.574 1.00 90.19 293 GLN A C 1
ATOM 2178 O O . GLN A 1 293 ? 7.524 -17.449 3.512 1.00 90.19 293 GLN A O 1
ATOM 2183 N N . ALA A 1 294 ? 8.910 -16.150 4.707 1.00 87.25 294 ALA A N 1
ATOM 2184 C CA . ALA A 1 294 ? 9.164 -15.200 3.625 1.00 87.25 294 ALA A CA 1
ATOM 2185 C C . ALA A 1 294 ? 9.780 -15.874 2.380 1.00 87.25 294 ALA A C 1
ATOM 2187 O O . ALA A 1 294 ? 9.390 -15.557 1.256 1.00 87.25 294 ALA A O 1
ATOM 2188 N N . SER A 1 295 ? 10.686 -16.844 2.567 1.00 85.75 295 SER A N 1
ATOM 2189 C CA . SER A 1 295 ? 11.349 -17.560 1.464 1.00 85.75 295 SER A CA 1
ATOM 2190 C C . SER A 1 295 ? 10.406 -18.441 0.631 1.00 85.75 295 SER A C 1
ATOM 2192 O O . SER A 1 295 ? 10.680 -18.700 -0.541 1.00 85.75 295 SER A O 1
ATOM 2194 N N . VAL A 1 296 ? 9.283 -18.881 1.213 1.00 88.00 296 VAL A N 1
ATOM 2195 C CA . VAL A 1 296 ? 8.266 -19.707 0.538 1.00 88.00 296 VAL A CA 1
ATOM 2196 C C . VAL A 1 296 ? 7.260 -18.856 -0.248 1.00 88.00 296 VAL A C 1
ATOM 2198 O O . VAL A 1 296 ? 6.746 -19.322 -1.270 1.00 88.00 296 VAL A O 1
ATOM 2201 N N . LEU A 1 297 ? 7.011 -17.610 0.170 1.00 86.38 297 LEU A N 1
ATOM 2202 C CA . LEU A 1 297 ? 6.100 -16.683 -0.517 1.00 86.38 297 LEU A CA 1
ATOM 2203 C C . LEU A 1 297 ? 6.676 -16.154 -1.839 1.00 86.38 297 LEU A C 1
ATOM 2205 O O . LEU A 1 297 ? 5.948 -16.074 -2.827 1.00 86.38 297 LEU A O 1
ATOM 2209 N N . PHE A 1 298 ? 7.973 -15.827 -1.880 1.00 85.50 298 PHE A N 1
ATOM 2210 C CA . PHE A 1 298 ? 8.654 -15.382 -3.100 1.00 85.50 298 PHE A CA 1
ATOM 2211 C C . PHE A 1 298 ? 10.043 -16.015 -3.217 1.00 85.50 298 PHE A C 1
ATOM 2213 O O . PHE A 1 298 ? 10.962 -15.674 -2.472 1.00 85.50 298 PHE A O 1
ATOM 2220 N N . THR A 1 299 ? 10.202 -16.952 -4.153 1.00 87.25 299 THR A N 1
ATOM 2221 C CA . THR A 1 299 ? 11.458 -17.696 -4.321 1.00 87.25 299 THR A CA 1
ATOM 2222 C C . THR A 1 299 ? 12.420 -16.993 -5.285 1.00 87.25 299 THR A C 1
ATOM 2224 O O . THR A 1 299 ? 12.018 -16.207 -6.145 1.00 87.25 299 THR A O 1
ATOM 2227 N N . GLN A 1 300 ? 13.708 -17.341 -5.211 1.00 85.06 300 GLN A N 1
ATOM 2228 C CA . GLN A 1 300 ? 14.697 -16.911 -6.207 1.00 85.06 300 GLN A CA 1
ATOM 2229 C C . GLN A 1 300 ? 14.329 -17.386 -7.626 1.00 85.06 300 GLN A C 1
ATOM 2231 O O . GLN A 1 300 ? 14.573 -16.673 -8.594 1.00 85.06 300 GLN A O 1
ATOM 2236 N N . GLU A 1 301 ? 13.694 -18.556 -7.754 1.00 86.75 301 GLU A N 1
ATOM 2237 C CA . GLU A 1 301 ? 13.166 -19.060 -9.027 1.00 86.75 301 GLU A CA 1
ATOM 2238 C C . GLU A 1 301 ? 12.043 -18.162 -9.565 1.00 86.75 301 GLU A C 1
ATOM 2240 O O . GLU A 1 301 ? 12.050 -17.829 -10.747 1.00 86.75 301 GLU A O 1
ATOM 2245 N N . MET A 1 302 ? 11.119 -17.710 -8.706 1.00 85.69 302 MET A N 1
ATOM 2246 C CA . MET A 1 302 ? 10.069 -16.763 -9.092 1.00 85.69 302 MET A CA 1
ATOM 2247 C C . MET A 1 302 ? 10.690 -15.461 -9.612 1.00 85.69 302 MET A C 1
ATOM 2249 O O . MET A 1 302 ? 10.400 -15.058 -10.739 1.00 85.69 302 MET A O 1
ATOM 2253 N N . ALA A 1 303 ? 11.621 -14.861 -8.862 1.00 84.38 303 ALA A N 1
ATOM 2254 C CA . ALA A 1 303 ? 12.360 -13.675 -9.303 1.00 84.38 303 ALA A CA 1
ATOM 2255 C C . ALA A 1 303 ? 13.038 -13.882 -10.675 1.00 84.38 303 ALA A C 1
ATOM 2257 O O . ALA A 1 303 ? 12.907 -13.051 -11.575 1.00 84.38 303 ALA A O 1
ATOM 2258 N N . SER A 1 304 ? 13.715 -15.020 -10.863 1.00 84.56 304 SER A N 1
ATOM 2259 C CA . SER A 1 304 ? 14.384 -15.373 -12.118 1.00 84.56 304 SER A CA 1
ATOM 2260 C C . SER A 1 304 ? 13.417 -15.642 -13.276 1.00 84.56 304 SER A C 1
ATOM 2262 O O . SER A 1 304 ? 13.735 -15.281 -14.409 1.00 84.56 304 SER A O 1
ATOM 2264 N N . ARG A 1 305 ? 12.238 -16.228 -13.036 1.00 85.94 305 ARG A N 1
ATOM 2265 C CA . ARG A 1 305 ? 11.200 -16.405 -14.065 1.00 85.94 305 ARG A CA 1
ATOM 2266 C C . ARG A 1 305 ? 10.633 -15.056 -14.495 1.00 85.94 305 ARG A C 1
ATOM 2268 O O . ARG A 1 305 ? 10.656 -14.768 -15.687 1.00 85.94 305 ARG 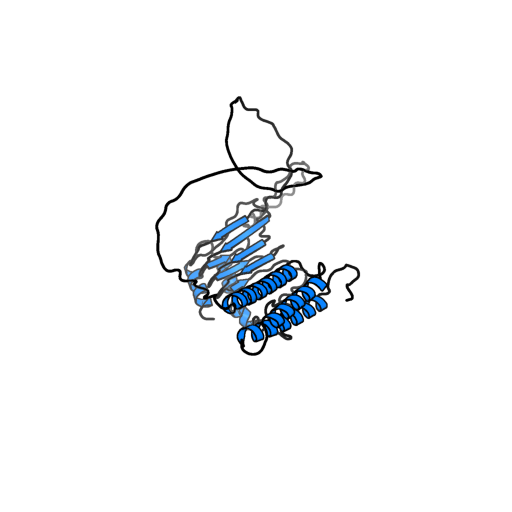A O 1
ATOM 2275 N N . LEU A 1 306 ? 10.232 -14.200 -13.551 1.00 84.06 306 LEU A N 1
ATOM 2276 C CA . LEU A 1 306 ? 9.701 -12.863 -13.852 1.00 84.06 306 LEU A CA 1
ATOM 2277 C C . LEU A 1 306 ? 10.684 -12.037 -14.695 1.00 84.06 306 LEU A C 1
ATOM 2279 O O . LEU A 1 306 ? 10.292 -11.474 -15.715 1.00 84.06 306 LEU A O 1
ATOM 2283 N N . TYR A 1 307 ? 11.969 -12.049 -14.327 1.00 81.56 307 TYR A N 1
ATOM 2284 C CA . TYR A 1 307 ? 13.039 -11.363 -15.058 1.00 81.56 307 TYR A CA 1
ATOM 2285 C C . TYR A 1 307 ? 13.208 -11.842 -16.515 1.00 81.56 307 TYR A C 1
ATOM 2287 O O . TYR A 1 307 ? 13.537 -11.045 -17.392 1.00 81.56 307 TYR A O 1
ATOM 2295 N N . ASN A 1 308 ? 12.996 -13.135 -16.790 1.00 81.94 308 ASN A N 1
ATOM 2296 C CA . ASN A 1 308 ? 13.197 -13.719 -18.123 1.00 81.94 308 ASN A CA 1
ATOM 2297 C C . ASN A 1 308 ? 11.936 -13.730 -19.005 1.00 81.94 308 ASN A C 1
ATOM 2299 O O . ASN A 1 308 ? 12.051 -13.864 -20.224 1.00 81.94 308 ASN A O 1
ATOM 2303 N N . VAL A 1 309 ? 10.744 -13.581 -18.424 1.00 80.44 309 VAL A N 1
ATOM 2304 C CA . VAL A 1 309 ? 9.476 -13.480 -19.164 1.00 80.44 309 VAL A CA 1
ATOM 2305 C C . VAL A 1 309 ? 9.478 -12.198 -19.994 1.00 80.44 309 VAL A C 1
ATOM 2307 O O . VAL A 1 309 ? 9.551 -11.105 -19.438 1.00 80.44 309 VAL A O 1
ATOM 2310 N N . ARG A 1 310 ? 9.397 -12.316 -21.325 1.00 66.69 310 ARG A N 1
ATOM 2311 C CA . ARG A 1 310 ? 9.428 -11.171 -22.261 1.00 66.69 310 ARG A CA 1
ATOM 2312 C C . ARG A 1 310 ? 8.054 -10.725 -22.761 1.00 66.69 310 ARG A C 1
ATOM 2314 O O . ARG A 1 310 ? 7.904 -9.568 -23.131 1.00 66.69 310 ARG A O 1
ATOM 2321 N N . GLU A 1 311 ? 7.071 -11.617 -22.746 1.00 64.94 311 GLU A N 1
ATOM 2322 C CA . GLU A 1 311 ? 5.712 -11.388 -23.255 1.00 64.94 311 GLU A CA 1
ATOM 2323 C C . GLU A 1 311 ? 4.667 -11.707 -22.169 1.00 64.94 311 GLU A C 1
ATOM 2325 O O . GLU A 1 311 ? 5.019 -11.956 -21.014 1.00 64.94 311 GLU A O 1
ATOM 2330 N N . LYS A 1 312 ? 3.373 -11.688 -22.511 1.00 66.19 312 LYS A N 1
ATOM 2331 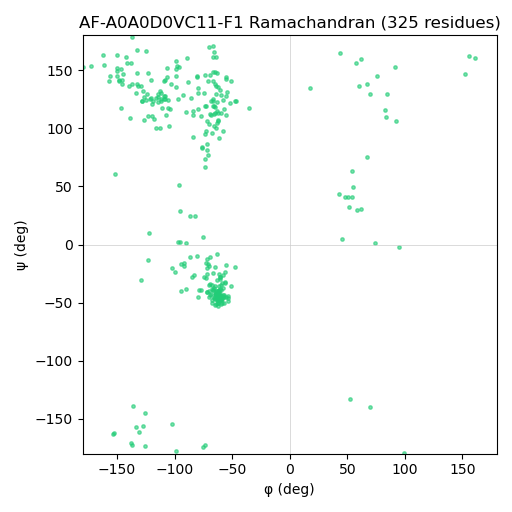C CA . LYS A 1 312 ? 2.283 -12.036 -21.586 1.00 66.19 312 LYS A CA 1
ATOM 2332 C C . LYS A 1 312 ? 2.252 -13.543 -21.299 1.00 66.19 312 LYS A C 1
ATOM 2334 O O . LYS A 1 312 ? 1.519 -14.289 -21.939 1.00 66.19 312 LYS A O 1
ATOM 2339 N N . ASP A 1 313 ? 3.024 -13.984 -20.311 1.00 76.56 313 ASP A N 1
ATOM 2340 C CA . ASP A 1 313 ? 2.932 -15.349 -19.782 1.00 76.56 313 ASP A CA 1
ATOM 2341 C C . ASP A 1 313 ? 1.700 -15.495 -18.868 1.00 76.56 313 ASP A C 1
ATOM 2343 O O . ASP A 1 313 ? 1.773 -15.381 -17.642 1.00 76.56 313 ASP A O 1
ATOM 2347 N N . GLU A 1 314 ? 0.539 -15.731 -19.484 1.00 75.44 314 GLU A N 1
ATOM 2348 C CA . GLU A 1 314 ? -0.729 -15.987 -18.785 1.00 75.44 314 GLU A CA 1
ATOM 2349 C C . GLU A 1 314 ? -0.656 -17.243 -17.893 1.00 75.44 314 GLU A C 1
ATOM 2351 O O . GLU A 1 314 ? -1.309 -17.297 -16.849 1.00 75.44 314 GLU A O 1
ATOM 2356 N N . ASN A 1 315 ? 0.191 -18.226 -18.236 1.00 82.12 315 ASN A N 1
ATOM 2357 C CA . ASN A 1 315 ? 0.382 -19.423 -17.415 1.00 82.12 315 ASN A CA 1
ATOM 2358 C C . ASN A 1 315 ? 1.090 -19.083 -16.099 1.00 82.12 315 ASN A C 1
ATOM 2360 O O . ASN A 1 315 ? 0.650 -19.550 -15.052 1.00 82.12 315 ASN A O 1
ATOM 2364 N N . LEU A 1 316 ? 2.126 -18.236 -16.123 1.00 85.06 316 LEU A N 1
ATOM 2365 C CA . LEU A 1 316 ? 2.788 -17.739 -14.910 1.00 85.06 316 LEU A CA 1
ATOM 2366 C C . LEU A 1 316 ? 1.807 -16.978 -14.013 1.00 85.06 316 LEU A C 1
ATOM 2368 O O . LEU A 1 316 ? 1.759 -17.232 -12.808 1.00 85.06 316 LEU A O 1
ATOM 2372 N N . VAL A 1 317 ? 0.994 -16.083 -14.584 1.00 83.69 317 VAL A N 1
ATOM 2373 C CA . VAL A 1 317 ? -0.005 -15.319 -13.816 1.00 83.69 317 VAL A CA 1
ATOM 2374 C C . VAL A 1 317 ? -1.013 -16.261 -13.148 1.00 83.69 317 VAL A C 1
ATOM 2376 O O . VAL A 1 317 ? -1.264 -16.152 -11.945 1.00 83.69 317 VAL A O 1
ATOM 2379 N N . MET A 1 318 ? -1.538 -17.239 -13.886 1.00 82.25 318 MET A N 1
ATOM 2380 C CA . MET A 1 318 ? -2.483 -18.231 -13.362 1.00 82.25 318 MET A CA 1
ATOM 2381 C C . MET A 1 318 ? -1.848 -19.177 -12.331 1.00 82.25 318 MET A C 1
ATOM 2383 O O . MET A 1 318 ? -2.478 -19.505 -11.326 1.00 82.25 318 MET A O 1
ATOM 2387 N N . GLU A 1 319 ? -0.597 -19.596 -12.530 1.00 87.44 319 GLU A N 1
ATOM 2388 C CA . GLU A 1 319 ? 0.163 -20.429 -11.593 1.00 87.44 319 GLU A CA 1
ATOM 2389 C C . GLU A 1 319 ? 0.379 -19.703 -10.258 1.00 87.44 319 GLU A C 1
ATOM 2391 O O . GLU A 1 319 ? 0.085 -20.244 -9.189 1.00 87.44 319 GLU A O 1
ATOM 2396 N N . TRP A 1 320 ? 0.859 -18.460 -10.302 1.00 84.62 320 TRP A N 1
ATOM 2397 C CA . TRP A 1 320 ? 1.259 -17.730 -9.103 1.00 84.62 320 TRP A CA 1
ATOM 2398 C C . TRP A 1 320 ? 0.063 -17.184 -8.316 1.00 84.62 320 TRP A C 1
ATOM 2400 O O . TRP A 1 320 ? 0.040 -17.284 -7.091 1.00 84.62 320 TRP A O 1
ATOM 2410 N N . THR A 1 321 ? -0.976 -16.684 -8.989 1.00 81.81 321 THR A N 1
ATOM 2411 C CA . THR A 1 321 ? -2.222 -16.239 -8.326 1.00 81.81 321 THR A CA 1
ATOM 2412 C C . THR A 1 321 ? -3.068 -17.414 -7.819 1.00 81.81 321 THR A C 1
ATOM 2414 O O . THR A 1 321 ? -3.969 -17.244 -6.991 1.00 81.81 321 THR A O 1
ATOM 2417 N N . LYS A 1 322 ? -2.788 -18.639 -8.286 1.00 84.75 322 LYS A N 1
ATOM 2418 C CA . LYS A 1 322 ? -3.265 -19.881 -7.666 1.00 84.75 322 LYS A CA 1
ATOM 2419 C C . LYS A 1 322 ? -2.416 -20.259 -6.449 1.00 84.75 322 LYS A C 1
ATOM 2421 O O . LYS A 1 322 ? -3.001 -20.552 -5.412 1.00 84.75 322 LYS A O 1
ATOM 2426 N N . ARG A 1 323 ? -1.078 -20.187 -6.534 1.00 83.69 323 ARG A N 1
ATOM 2427 C CA . ARG A 1 323 ? -0.160 -20.413 -5.395 1.00 83.69 323 ARG A CA 1
ATOM 2428 C C . ARG A 1 323 ? -0.513 -19.518 -4.202 1.00 83.69 323 ARG A C 1
ATOM 2430 O O . ARG A 1 323 ? -0.601 -20.011 -3.081 1.00 83.69 323 ARG A O 1
ATOM 2437 N N . LEU A 1 324 ? -0.798 -18.243 -4.468 1.00 82.06 324 LEU A N 1
ATOM 2438 C CA . LEU A 1 324 ? -1.191 -17.228 -3.484 1.00 82.06 324 LEU A CA 1
ATOM 2439 C C . LEU A 1 324 ? -2.503 -17.555 -2.739 1.00 82.06 324 LEU A C 1
ATOM 2441 O O . LEU A 1 324 ? -2.675 -17.133 -1.606 1.00 82.06 324 LEU A O 1
ATOM 2445 N N . ARG A 1 325 ? -3.397 -18.353 -3.344 1.00 75.31 325 ARG A N 1
ATOM 2446 C CA . ARG A 1 325 ? -4.640 -18.878 -2.732 1.00 75.31 325 ARG A CA 1
ATOM 2447 C C . ARG A 1 325 ? -4.471 -20.231 -2.024 1.00 75.31 325 ARG A C 1
ATOM 2449 O O . ARG A 1 325 ? -5.456 -20.803 -1.565 1.00 75.31 325 ARG A O 1
ATOM 2456 N N . SER A 1 326 ? -3.256 -20.776 -1.993 1.00 72.06 326 SER A N 1
ATOM 2457 C CA . SER A 1 326 ? -2.931 -22.080 -1.391 1.00 72.06 326 SER A CA 1
ATOM 2458 C C . SER A 1 326 ? -1.866 -22.001 -0.290 1.00 72.06 326 SER A C 1
ATOM 2460 O O . SER A 1 326 ? -1.358 -23.038 0.135 1.00 72.06 326 SER A O 1
ATOM 2462 N N . SER A 1 327 ? -1.523 -20.780 0.131 1.00 59.59 327 SER A N 1
ATOM 2463 C CA . SER A 1 327 ? -0.590 -20.465 1.219 1.00 59.59 327 SER A CA 1
ATOM 2464 C C . SER A 1 327 ? -1.310 -19.815 2.400 1.00 59.59 327 SER A C 1
ATOM 2466 O O . SER A 1 327 ? -0.608 -19.647 3.422 1.00 59.59 327 SER A O 1
#

Organism: NCBI:txid1296110

Radius of gyration: 34.7 Å; Cα contacts (8 Å, |Δi|>4): 304; chains: 1; bounding box: 112×85×69 Å